Protein AF-A0A9N9I1J3-F1 (afdb_monomer_lite)

Sequence (208 aa):
MPFTCNHGAELCSADWVAFNINDDIEPKGDEKAYLIKSIFKNDFYLVLVTDLRRIWFEELRGMEIIARAKEIETGLDITDELQLPNLLTLLSELLKVQREDSTYDVELVNNKATMPFFSHASFNYQHANNICHKTENMEINALDEQSVLYQHFILPMMHITLEYREQVNLLKTMIKDKENDVTEMLELLNKAKLSDCDRSKRFQLHIN

Secondary structure (DSSP, 8-state):
----HHHHHHHTTSPPEEEEE--TTSTT---EEEEEEEEE-SSEEEEEEE-SS-EEEEEEEHHHHHHHHHHTT-SS-TT-GGGHHHHHHHHHHHHHS--TT-EEEEEEE--TTS-TT--EEEEEEE-TT--EEE-TTEE-----HHHHHIIIIIHHHHHHHHHHHHHHHHHHHHHHHHHHHHHHHHHHHHHHHHHHHHHHHHHHTT--

Radius of gyration: 30.38 Å; chains: 1; bounding box: 96×40×83 Å

pLDDT: mean 71.8, std 17.88, range [24.7, 97.12]

Foldseek 3Di:
DDDDVVLLVVQLPWDWDKDFADAPVDVDDDTQIKIKTKDFDQFKIKIWIDSPPDIFIDIDGRVRLLVLCVVQPQVDPSPDSVCSNVVSVVVCVCRNDPDPQKHKHKDFAQDPVPPNQWIWIWIWIQHPVGRTHIPTDSTPPPDPPVVSCCSRPVVVVVVVVVVVVVVVVVVVVVVVVVVVVVVVVVVVVVVVVVVVVVVVVVVVVVVD

InterPro domains:
  IPR015381 XLF-like, N-terminal [PF09302] (16-112)
  IPR038051 XRCC4-like, N-terminal domain superfamily [G3DSA:2.170.210.10] (5-157)
  IPR052287 Non-homologous end-joining factor [PTHR32235] (9-184)

Structure (mmCIF, N/CA/C/O backbone):
data_AF-A0A9N9I1J3-F1
#
_entry.id   AF-A0A9N9I1J3-F1
#
loop_
_atom_site.group_PDB
_atom_site.id
_atom_site.type_symbol
_atom_site.label_atom_id
_atom_site.label_alt_id
_atom_site.label_comp_id
_atom_site.label_asym_id
_atom_site.label_entity_id
_atom_site.label_seq_id
_atom_site.pdbx_PDB_ins_code
_atom_site.Cartn_x
_atom_site.Cartn_y
_atom_site.Cartn_z
_atom_site.occupancy
_atom_site.B_iso_or_equiv
_atom_site.auth_seq_id
_atom_site.auth_comp_id
_atom_site.auth_asym_id
_atom_site.auth_atom_id
_atom_site.pdbx_PDB_model_num
ATOM 1 N N . MET A 1 1 ? 17.626 7.573 -10.363 1.00 58.81 1 MET A N 1
ATOM 2 C CA . MET A 1 1 ? 17.263 8.945 -9.881 1.00 58.81 1 MET A CA 1
ATOM 3 C C . MET A 1 1 ? 17.116 8.938 -8.361 1.00 58.81 1 MET A C 1
ATOM 5 O O . MET A 1 1 ? 16.555 7.970 -7.877 1.00 58.81 1 MET A O 1
ATOM 9 N N . PRO A 1 2 ? 17.542 9.969 -7.598 1.00 65.69 2 PRO A N 1
ATOM 10 C CA . PRO A 1 2 ? 17.400 9.985 -6.136 1.00 65.69 2 PRO A CA 1
ATOM 11 C C . PRO A 1 2 ? 15.941 10.158 -5.681 1.00 65.69 2 PRO A C 1
ATOM 13 O O . PRO A 1 2 ? 15.150 10.833 -6.338 1.00 65.69 2 PRO A O 1
ATOM 16 N N . PHE A 1 3 ? 15.592 9.591 -4.522 1.00 71.38 3 PHE A N 1
ATOM 17 C CA . PHE A 1 3 ? 14.268 9.762 -3.923 1.00 71.38 3 PHE A CA 1
ATOM 18 C C . PHE A 1 3 ? 14.073 11.202 -3.434 1.00 71.38 3 PHE A C 1
ATOM 20 O O . PHE A 1 3 ? 14.956 11.769 -2.789 1.00 71.38 3 PHE A O 1
ATOM 27 N N . THR A 1 4 ? 12.915 11.799 -3.723 1.00 78.06 4 THR A N 1
ATOM 28 C CA . THR A 1 4 ? 12.614 13.196 -3.383 1.00 78.06 4 THR A CA 1
ATOM 29 C C . THR A 1 4 ? 11.372 13.310 -2.502 1.00 78.06 4 THR A C 1
ATOM 31 O O . THR A 1 4 ? 10.547 12.399 -2.434 1.00 78.06 4 THR A O 1
ATOM 34 N N . CYS A 1 5 ? 11.191 14.465 -1.857 1.00 75.94 5 CYS A N 1
ATOM 35 C CA . CYS A 1 5 ? 9.980 14.764 -1.088 1.00 75.94 5 CYS A CA 1
ATOM 36 C C . CYS A 1 5 ? 8.698 14.688 -1.935 1.00 75.94 5 CYS A C 1
ATOM 38 O O . CYS A 1 5 ? 7.650 14.310 -1.413 1.00 75.94 5 CYS A O 1
ATOM 40 N N . ASN A 1 6 ? 8.783 14.981 -3.237 1.00 83.50 6 ASN A N 1
ATOM 41 C CA . ASN A 1 6 ? 7.661 14.840 -4.162 1.00 83.50 6 ASN A CA 1
ATOM 42 C C . ASN A 1 6 ? 7.273 13.368 -4.335 1.00 83.50 6 ASN A C 1
ATOM 44 O O . ASN A 1 6 ? 6.089 13.053 -4.282 1.00 83.50 6 ASN A O 1
ATOM 48 N N . HIS A 1 7 ? 8.251 12.462 -4.453 1.00 84.88 7 HIS A N 1
ATOM 49 C CA . HIS A 1 7 ? 7.982 11.019 -4.527 1.00 84.88 7 HIS A CA 1
ATOM 50 C C . HIS A 1 7 ? 7.276 10.538 -3.259 1.00 84.88 7 HIS A C 1
ATOM 52 O O . HIS A 1 7 ? 6.272 9.833 -3.341 1.00 84.88 7 HIS A O 1
ATOM 58 N N . GLY A 1 8 ? 7.750 10.987 -2.092 1.00 83.44 8 GLY A N 1
ATOM 59 C CA . GLY A 1 8 ? 7.107 10.698 -0.812 1.00 83.44 8 GLY A CA 1
ATOM 60 C C . GLY A 1 8 ? 5.666 11.210 -0.749 1.00 83.44 8 GLY A C 1
ATOM 61 O O . GLY A 1 8 ? 4.761 10.462 -0.391 1.00 83.44 8 GLY A O 1
ATOM 62 N N . ALA A 1 9 ? 5.421 12.458 -1.152 1.00 84.81 9 ALA A N 1
ATOM 63 C CA . ALA A 1 9 ? 4.078 13.037 -1.159 1.00 84.81 9 ALA A CA 1
ATOM 64 C C . ALA A 1 9 ? 3.116 12.293 -2.098 1.00 84.81 9 ALA A C 1
ATOM 66 O O . ALA A 1 9 ? 1.973 12.040 -1.719 1.00 84.81 9 ALA A O 1
ATOM 67 N N . GLU A 1 10 ? 3.574 11.905 -3.291 1.00 87.31 10 GLU A N 1
ATOM 68 C CA . GLU A 1 10 ? 2.764 11.107 -4.211 1.00 87.31 10 GLU A CA 1
ATOM 69 C C . GLU A 1 10 ? 2.424 9.752 -3.589 1.00 87.31 10 GLU A C 1
ATOM 71 O O . GLU A 1 10 ? 1.245 9.413 -3.441 1.00 87.31 10 GLU A O 1
ATOM 76 N N . LEU A 1 11 ? 3.447 9.022 -3.134 1.00 88.19 11 LEU A N 1
ATOM 77 C CA . LEU A 1 11 ? 3.300 7.702 -2.530 1.00 88.19 11 LEU A CA 1
ATOM 78 C C . LEU A 1 11 ? 2.459 7.720 -1.258 1.00 88.19 11 LEU A C 1
ATOM 80 O O . LEU A 1 11 ? 1.870 6.695 -0.949 1.00 88.19 11 LEU A O 1
ATOM 84 N N . CYS A 1 12 ? 2.340 8.825 -0.514 1.00 85.25 12 CYS A N 1
ATOM 85 C CA . CYS A 1 12 ? 1.470 8.894 0.668 1.00 85.25 12 CYS A CA 1
ATOM 86 C C . CYS A 1 12 ? 0.024 8.458 0.378 1.00 85.25 12 CYS A C 1
ATOM 88 O O . CYS A 1 12 ? -0.584 7.848 1.250 1.00 85.25 12 CYS A O 1
ATOM 90 N N . SER A 1 13 ? -0.479 8.705 -0.836 1.00 84.19 13 SER A N 1
ATOM 91 C CA . SER A 1 13 ? -1.852 8.373 -1.246 1.00 84.19 13 SER A CA 1
ATOM 92 C C . SER A 1 13 ? -2.087 6.910 -1.632 1.00 84.19 13 SER A C 1
ATOM 94 O O . SER A 1 13 ? -3.236 6.485 -1.697 1.00 84.19 13 SER A O 1
ATOM 96 N N . ALA A 1 14 ? -1.028 6.149 -1.912 1.00 88.56 14 ALA A N 1
ATOM 97 C CA . ALA A 1 14 ? -1.156 4.739 -2.263 1.00 88.56 14 ALA A CA 1
ATOM 98 C C . ALA A 1 14 ? -1.375 3.868 -1.014 1.00 88.56 14 ALA A C 1
ATOM 100 O O . ALA A 1 14 ? -1.046 4.271 0.106 1.00 88.56 14 ALA A O 1
ATOM 101 N N . ASP A 1 15 ? -1.870 2.653 -1.217 1.00 89.19 15 ASP A N 1
ATOM 102 C CA . ASP A 1 15 ? -2.004 1.653 -0.160 1.00 89.19 15 ASP A CA 1
ATOM 103 C C . ASP A 1 15 ? -0.769 0.750 -0.094 1.00 89.19 15 ASP A C 1
ATOM 105 O O . ASP A 1 15 ? -0.025 0.601 -1.067 1.00 89.19 15 ASP A O 1
ATOM 109 N N . TRP A 1 16 ? -0.544 0.162 1.081 1.00 90.31 16 TRP A N 1
ATOM 110 C CA . TRP A 1 16 ? 0.455 -0.886 1.266 1.00 90.31 16 TRP A CA 1
ATOM 111 C C . TRP A 1 16 ? -0.141 -2.245 0.904 1.00 90.31 16 TRP A C 1
ATOM 113 O O . TRP A 1 16 ? -1.192 -2.621 1.422 1.00 90.31 16 TRP A O 1
ATOM 123 N N . VAL A 1 17 ? 0.565 -2.998 0.065 1.00 87.56 17 VAL A N 1
ATOM 124 C CA . VAL A 1 17 ? 0.206 -4.360 -0.341 1.00 87.56 17 VAL A CA 1
ATOM 125 C C . VAL A 1 17 ? 1.285 -5.314 0.151 1.00 87.56 17 VAL A C 1
ATOM 127 O O . VAL A 1 17 ? 2.472 -5.076 -0.072 1.00 87.56 17 VAL A O 1
ATOM 130 N N . ALA A 1 18 ? 0.883 -6.380 0.838 1.00 86.44 18 ALA A N 1
ATOM 131 C CA . ALA A 1 18 ? 1.801 -7.419 1.284 1.00 86.44 18 ALA A CA 1
ATOM 132 C C . ALA A 1 18 ? 2.012 -8.456 0.176 1.00 86.44 18 ALA A C 1
ATOM 134 O O . ALA A 1 18 ? 1.049 -8.908 -0.439 1.00 86.44 18 ALA A O 1
ATOM 135 N N . PHE A 1 19 ? 3.268 -8.827 -0.049 1.00 79.19 19 PHE A N 1
ATOM 136 C CA . PHE A 1 19 ? 3.682 -9.884 -0.960 1.00 79.19 19 PHE A CA 1
ATOM 137 C C . PHE A 1 19 ? 4.477 -10.920 -0.180 1.00 79.19 19 PHE A C 1
ATOM 139 O O . PHE A 1 19 ? 5.544 -10.611 0.352 1.00 79.19 19 PHE A O 1
ATOM 146 N N . ASN A 1 20 ? 3.959 -12.144 -0.128 1.00 78.88 20 ASN A N 1
ATOM 147 C CA . ASN A 1 20 ? 4.685 -13.279 0.432 1.00 78.88 20 ASN A CA 1
ATOM 148 C C . ASN A 1 20 ? 5.498 -13.942 -0.673 1.00 78.88 20 ASN A C 1
ATOM 150 O O . ASN A 1 20 ? 4.950 -14.268 -1.729 1.00 78.88 20 ASN A O 1
ATOM 154 N N . ILE A 1 21 ? 6.794 -14.098 -0.431 1.00 71.12 21 ILE A N 1
ATOM 155 C CA . ILE A 1 21 ? 7.763 -14.576 -1.412 1.00 71.12 21 ILE A CA 1
ATOM 156 C C . ILE A 1 21 ? 8.448 -15.804 -0.836 1.00 71.12 21 ILE A C 1
ATOM 158 O O . ILE A 1 21 ? 8.947 -15.779 0.296 1.00 71.12 21 ILE A O 1
ATOM 162 N N . ASN A 1 22 ? 8.465 -16.872 -1.629 1.00 61.88 22 ASN A N 1
ATOM 163 C CA . ASN A 1 22 ? 9.191 -18.088 -1.301 1.00 61.88 22 ASN A CA 1
ATOM 164 C C . ASN A 1 22 ? 10.665 -17.852 -1.619 1.00 61.88 22 ASN A C 1
ATOM 166 O O . ASN A 1 22 ? 11.056 -17.743 -2.776 1.00 61.88 22 ASN A O 1
ATOM 170 N N . ASP A 1 23 ? 11.482 -17.704 -0.583 1.00 53.28 23 ASP A N 1
ATOM 171 C CA . ASP A 1 23 ? 12.915 -17.517 -0.757 1.00 53.28 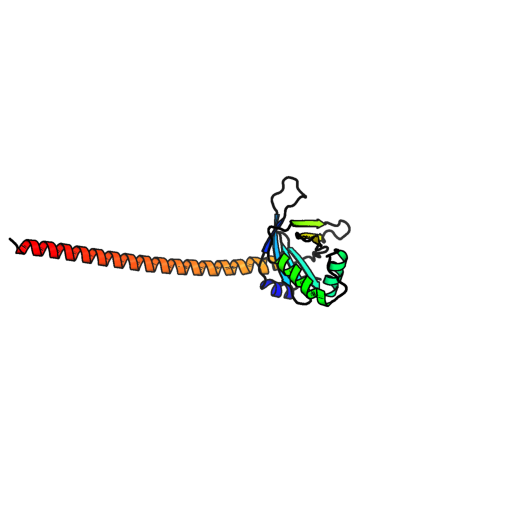23 ASP A CA 1
ATOM 172 C C . ASP A 1 23 ? 13.584 -18.892 -0.912 1.00 53.28 23 ASP A C 1
ATOM 174 O O . ASP A 1 23 ? 13.963 -19.529 0.070 1.00 53.28 23 ASP A O 1
ATOM 178 N N . ASP A 1 24 ? 13.730 -19.365 -2.153 1.00 51.94 24 ASP A N 1
ATOM 179 C CA . ASP A 1 24 ? 14.412 -20.633 -2.475 1.00 51.94 24 ASP A CA 1
ATOM 180 C C . ASP A 1 24 ? 15.917 -20.623 -2.111 1.00 51.94 24 ASP A C 1
ATOM 182 O O . ASP A 1 24 ? 16.613 -21.637 -2.235 1.00 51.94 24 ASP A O 1
ATOM 186 N N . ILE A 1 25 ? 16.452 -19.487 -1.645 1.00 53.34 25 ILE A N 1
ATOM 187 C CA . ILE A 1 25 ? 17.879 -19.292 -1.366 1.00 53.34 25 ILE A CA 1
ATOM 188 C C . ILE A 1 25 ? 18.298 -19.918 -0.022 1.00 53.34 25 ILE A C 1
ATOM 190 O O . ILE A 1 25 ? 19.473 -20.258 0.148 1.00 53.34 25 ILE A O 1
ATOM 194 N N . GLU A 1 26 ? 17.375 -20.164 0.917 1.00 45.44 26 GLU A N 1
ATOM 195 C CA . GLU A 1 26 ? 17.686 -20.886 2.159 1.00 45.44 26 GLU A CA 1
ATOM 196 C C . GLU A 1 26 ? 16.826 -22.152 2.317 1.00 45.44 26 GLU A C 1
ATOM 198 O O . GLU A 1 26 ? 15.614 -22.057 2.494 1.00 45.44 26 GLU A O 1
ATOM 203 N N . PRO A 1 27 ? 17.425 -23.364 2.363 1.00 43.34 27 PRO A N 1
ATOM 204 C CA . PRO A 1 27 ? 16.700 -24.638 2.268 1.00 43.34 27 PRO A CA 1
ATOM 205 C C . PRO A 1 27 ? 15.830 -24.984 3.496 1.00 43.34 27 PRO A C 1
ATOM 207 O O . PRO A 1 27 ? 15.391 -26.128 3.628 1.00 43.34 27 PRO A O 1
ATOM 210 N N . LYS A 1 28 ? 15.608 -24.027 4.411 1.00 48.69 28 LYS A N 1
ATOM 211 C CA . LYS A 1 28 ? 14.734 -24.100 5.598 1.00 48.69 28 LYS A CA 1
ATOM 212 C C . LYS A 1 28 ? 14.215 -22.719 6.068 1.00 48.69 28 LYS A C 1
ATOM 214 O O . LYS A 1 28 ? 13.915 -22.582 7.252 1.00 48.69 28 LYS A O 1
ATOM 219 N N . GLY A 1 29 ? 14.185 -21.695 5.214 1.00 46.19 29 GLY A N 1
ATOM 220 C CA . GLY A 1 29 ? 13.877 -20.318 5.625 1.00 46.19 29 GLY A CA 1
ATOM 221 C C . GLY A 1 29 ? 12.394 -19.972 5.509 1.00 46.19 29 GLY A C 1
ATOM 222 O O . GLY A 1 29 ? 11.778 -20.262 4.493 1.00 46.19 29 GLY A O 1
ATOM 223 N N . ASP A 1 30 ? 11.832 -19.367 6.553 1.00 55.72 30 ASP A N 1
ATOM 224 C CA . ASP A 1 30 ? 10.447 -18.891 6.625 1.00 55.72 30 ASP A CA 1
ATOM 225 C C . ASP A 1 30 ? 10.054 -17.999 5.425 1.00 55.72 30 ASP A C 1
ATOM 227 O O . ASP A 1 30 ? 10.881 -17.229 4.928 1.00 55.72 30 ASP A O 1
ATOM 231 N N . GLU A 1 31 ? 8.785 -18.068 4.995 1.00 63.16 31 GLU A N 1
ATOM 232 C CA . GLU A 1 31 ? 8.196 -17.155 4.002 1.00 63.16 31 GLU A CA 1
ATOM 233 C C . GLU A 1 31 ? 8.566 -15.697 4.330 1.00 63.16 31 GLU A C 1
ATOM 235 O O . GLU A 1 31 ? 8.318 -15.211 5.441 1.00 63.16 31 GLU A O 1
ATOM 240 N N . LYS A 1 32 ? 9.167 -14.977 3.373 1.00 72.94 32 LYS A N 1
ATOM 241 C CA . LYS A 1 32 ? 9.512 -13.562 3.561 1.00 72.94 32 LYS A CA 1
ATOM 242 C C . LYS A 1 32 ? 8.395 -12.687 3.018 1.00 72.94 32 LYS A C 1
ATOM 244 O O . LYS A 1 32 ? 8.054 -12.747 1.839 1.00 72.94 32 LYS A O 1
ATOM 249 N N . ALA A 1 33 ? 7.854 -11.845 3.892 1.00 81.12 33 ALA A N 1
ATOM 250 C CA . ALA A 1 33 ? 6.854 -10.854 3.533 1.00 81.12 33 ALA A CA 1
ATOM 251 C C . ALA A 1 33 ? 7.520 -9.518 3.182 1.00 81.12 33 ALA A C 1
ATOM 253 O O . ALA A 1 33 ? 8.305 -8.972 3.962 1.00 81.12 33 ALA A O 1
ATOM 254 N N . TYR A 1 34 ? 7.151 -8.972 2.030 1.00 82.56 34 TYR A N 1
ATOM 255 C CA . TYR A 1 34 ? 7.517 -7.635 1.581 1.00 82.56 34 TYR A CA 1
ATOM 256 C C . TYR A 1 34 ? 6.276 -6.754 1.525 1.00 82.56 34 TYR A C 1
ATOM 258 O O . TYR A 1 34 ? 5.182 -7.215 1.211 1.00 82.56 34 TYR A O 1
ATOM 266 N N . LEU A 1 35 ? 6.444 -5.469 1.812 1.00 86.38 35 LEU A N 1
ATOM 267 C CA . LEU A 1 35 ? 5.407 -4.463 1.643 1.00 86.38 35 LEU A CA 1
ATOM 268 C C . LEU A 1 35 ? 5.735 -3.611 0.430 1.00 86.38 35 LEU A C 1
ATOM 270 O O . LEU A 1 35 ? 6.831 -3.057 0.330 1.00 86.38 35 LEU A O 1
ATOM 274 N N . ILE A 1 36 ? 4.770 -3.498 -0.474 1.00 86.12 36 ILE A N 1
ATOM 275 C CA . ILE A 1 36 ? 4.888 -2.756 -1.720 1.00 86.12 36 ILE A CA 1
ATOM 276 C C . ILE A 1 36 ? 3.876 -1.621 -1.714 1.00 86.12 36 ILE A C 1
ATOM 278 O O . ILE A 1 36 ? 2.708 -1.799 -1.372 1.00 86.12 36 ILE A O 1
ATOM 282 N N . LYS A 1 37 ? 4.334 -0.442 -2.115 1.00 89.12 37 LYS A N 1
ATOM 283 C CA . LYS A 1 37 ? 3.517 0.737 -2.357 1.00 89.12 37 LYS A CA 1
ATOM 284 C C . LYS A 1 37 ? 3.809 1.229 -3.762 1.00 89.12 37 LYS A C 1
ATOM 286 O O . LYS A 1 37 ? 4.968 1.452 -4.098 1.00 89.12 37 LYS A O 1
ATOM 291 N N . SER A 1 38 ? 2.786 1.368 -4.597 1.00 88.31 38 SER A N 1
ATOM 292 C CA . SER A 1 38 ? 2.984 1.668 -6.016 1.00 88.31 38 SER A CA 1
ATOM 293 C C . SER A 1 38 ? 1.987 2.689 -6.556 1.00 88.31 38 SER A C 1
ATOM 295 O O . SER A 1 38 ? 0.827 2.743 -6.145 1.00 88.31 38 SER A O 1
ATOM 297 N N . ILE A 1 39 ? 2.455 3.515 -7.490 1.00 90.81 39 ILE A N 1
ATOM 298 C CA . ILE A 1 39 ? 1.664 4.486 -8.245 1.00 90.81 39 ILE A CA 1
ATOM 299 C C . ILE A 1 39 ? 1.994 4.324 -9.718 1.00 90.81 39 ILE A C 1
ATOM 301 O O . ILE A 1 39 ? 3.156 4.274 -10.108 1.00 90.81 39 ILE A O 1
ATOM 305 N N . PHE A 1 40 ? 0.947 4.294 -10.532 1.00 88.56 40 PHE A N 1
ATOM 306 C CA . PHE A 1 40 ? 1.034 4.223 -11.980 1.00 88.56 40 PHE A CA 1
ATOM 307 C C . PHE A 1 40 ? 0.288 5.421 -12.553 1.00 88.56 40 PHE A C 1
ATOM 309 O O . PHE A 1 40 ? -0.876 5.649 -12.211 1.00 88.56 40 PHE A O 1
ATOM 316 N N . LYS A 1 41 ? 0.965 6.199 -13.395 1.00 88.19 41 LYS A N 1
ATOM 317 C CA . LYS A 1 41 ? 0.366 7.273 -14.194 1.00 88.19 41 LYS A CA 1
ATOM 318 C C . LYS A 1 41 ? 0.560 6.951 -15.676 1.00 88.19 41 LYS A C 1
ATOM 320 O O . LYS A 1 41 ? 1.029 5.874 -16.011 1.00 88.19 41 LYS A O 1
ATOM 325 N N . ASN A 1 42 ? 0.165 7.855 -16.567 1.00 83.44 42 ASN A N 1
ATOM 326 C CA . ASN A 1 42 ? 0.117 7.574 -18.008 1.00 83.44 42 ASN A CA 1
ATOM 327 C C . ASN A 1 42 ? 1.493 7.305 -18.640 1.00 83.44 42 ASN A C 1
ATOM 329 O O . ASN A 1 42 ? 1.575 6.598 -19.638 1.00 83.44 42 ASN A O 1
ATOM 333 N N . ASP A 1 43 ? 2.551 7.89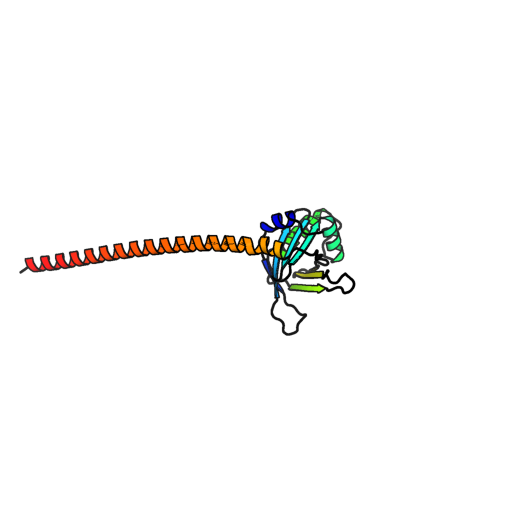4 -18.089 1.00 85.44 43 ASP A N 1
ATOM 334 C CA . ASP A 1 43 ? 3.897 7.904 -18.664 1.00 85.44 43 ASP A CA 1
ATOM 335 C C . ASP A 1 43 ? 4.983 7.474 -17.674 1.00 85.44 43 ASP A C 1
ATOM 337 O O . ASP A 1 43 ? 6.160 7.487 -18.024 1.00 85.44 43 ASP A O 1
ATOM 341 N N . PHE A 1 44 ? 4.623 7.110 -16.444 1.00 87.88 44 PHE A N 1
ATOM 342 C CA . PHE A 1 44 ? 5.587 6.650 -15.453 1.00 87.88 44 PHE A CA 1
ATOM 343 C C . PHE A 1 44 ? 4.949 5.752 -14.400 1.00 87.88 44 PHE A C 1
ATOM 345 O O . PHE A 1 44 ? 3.733 5.780 -14.173 1.00 87.88 44 PHE A O 1
ATOM 352 N N . TYR A 1 45 ? 5.800 5.005 -13.708 1.00 85.81 45 TYR A N 1
ATOM 353 C CA . TYR A 1 45 ? 5.442 4.353 -12.460 1.00 85.81 45 TYR A CA 1
ATOM 354 C C . TYR A 1 45 ? 6.453 4.685 -11.366 1.00 85.81 45 TYR A C 1
ATOM 356 O O . TYR A 1 45 ? 7.613 4.998 -11.635 1.00 85.81 45 TYR A O 1
ATOM 364 N N . LEU A 1 46 ? 5.989 4.604 -10.124 1.00 86.50 46 LEU A N 1
ATOM 365 C CA . LEU A 1 46 ? 6.777 4.790 -8.916 1.00 86.50 46 LEU A CA 1
ATOM 366 C C . LEU A 1 46 ? 6.439 3.659 -7.946 1.00 86.50 46 LEU A C 1
ATOM 368 O O . LEU A 1 46 ? 5.275 3.476 -7.592 1.00 86.50 46 LEU A O 1
ATOM 372 N N . VAL A 1 47 ? 7.447 2.903 -7.522 1.00 84.69 47 VAL A N 1
ATOM 373 C CA . VAL A 1 47 ? 7.305 1.749 -6.630 1.00 84.69 47 VAL A CA 1
ATOM 374 C C . VAL A 1 47 ? 8.248 1.910 -5.444 1.00 84.69 47 VAL A C 1
ATOM 376 O O . VAL A 1 47 ? 9.408 2.277 -5.604 1.00 84.69 47 VAL A O 1
ATOM 379 N N . LEU A 1 48 ? 7.747 1.622 -4.248 1.00 84.69 48 LEU A N 1
ATOM 380 C CA . LEU A 1 48 ? 8.481 1.566 -2.992 1.00 84.69 48 LEU A CA 1
ATOM 381 C C . LEU A 1 48 ? 8.273 0.175 -2.390 1.00 84.69 48 LEU A C 1
ATOM 383 O O . LEU A 1 48 ? 7.135 -0.265 -2.239 1.00 84.69 48 LEU A O 1
ATOM 387 N N . VAL A 1 49 ? 9.356 -0.508 -2.044 1.00 82.38 49 VAL A N 1
ATOM 388 C CA . VAL A 1 49 ? 9.344 -1.853 -1.459 1.00 82.38 49 VAL A CA 1
ATOM 389 C C . VAL A 1 49 ? 10.088 -1.821 -0.132 1.00 82.38 49 VAL A C 1
ATOM 391 O O . VAL A 1 49 ? 11.093 -1.126 0.004 1.00 82.38 49 VAL A O 1
ATOM 394 N N . THR A 1 50 ? 9.625 -2.573 0.860 1.00 81.56 50 THR A N 1
ATOM 395 C CA . THR A 1 50 ? 10.332 -2.720 2.135 1.00 81.56 50 THR A CA 1
ATOM 396 C C . THR A 1 50 ? 10.076 -4.075 2.781 1.00 81.56 50 THR A C 1
ATOM 398 O O . THR A 1 50 ? 8.988 -4.631 2.673 1.00 81.56 50 THR A O 1
ATOM 401 N N . ASP A 1 51 ? 11.077 -4.589 3.489 1.00 79.75 51 ASP A N 1
ATOM 402 C CA . ASP A 1 51 ? 10.980 -5.734 4.405 1.00 79.75 51 ASP A CA 1
ATOM 403 C C . ASP A 1 51 ? 10.883 -5.267 5.877 1.00 79.75 51 ASP A C 1
ATOM 405 O O . ASP A 1 51 ? 11.195 -6.014 6.804 1.00 79.75 51 ASP A O 1
ATOM 409 N N . LEU A 1 52 ? 10.514 -3.993 6.090 1.00 81.38 52 LEU A N 1
ATOM 410 C CA . LEU A 1 52 ? 10.533 -3.250 7.360 1.00 81.38 52 LEU A CA 1
ATOM 411 C C . LEU A 1 52 ? 11.925 -2.990 7.955 1.00 81.38 52 LEU A C 1
ATOM 413 O O . LEU A 1 52 ? 12.032 -2.320 8.983 1.00 81.38 52 LEU A O 1
ATOM 417 N N . ARG A 1 53 ? 12.993 -3.495 7.335 1.00 76.75 53 ARG A N 1
ATOM 418 C CA . ARG A 1 53 ? 14.383 -3.249 7.750 1.00 76.75 53 ARG A CA 1
ATOM 419 C C . ARG A 1 53 ? 15.124 -2.372 6.758 1.00 76.75 53 ARG A C 1
ATOM 421 O O . ARG A 1 53 ? 15.979 -1.599 7.164 1.00 76.75 53 ARG A O 1
ATOM 428 N N . ARG A 1 54 ? 14.814 -2.534 5.480 1.00 75.25 54 ARG A N 1
ATOM 429 C CA . ARG A 1 54 ? 15.419 -1.867 4.334 1.00 75.25 54 ARG A CA 1
ATOM 430 C C . ARG A 1 54 ? 14.318 -1.332 3.446 1.00 75.25 54 ARG A C 1
ATOM 432 O O . ARG A 1 54 ? 13.199 -1.853 3.438 1.00 75.25 54 ARG A O 1
ATOM 439 N N . ILE A 1 55 ? 14.640 -0.292 2.694 1.00 76.25 55 ILE A N 1
ATOM 440 C CA . ILE A 1 55 ? 13.717 0.307 1.739 1.00 76.25 55 ILE A CA 1
ATOM 441 C C . ILE A 1 55 ? 14.381 0.360 0.370 1.00 76.25 55 ILE A C 1
ATOM 443 O O . ILE A 1 55 ? 15.520 0.800 0.230 1.00 76.25 55 ILE A O 1
ATOM 447 N N . TRP A 1 56 ? 13.624 -0.046 -0.639 1.00 77.94 56 TRP A N 1
ATOM 448 C CA . TRP A 1 56 ? 13.973 0.045 -2.048 1.00 77.94 56 TRP A CA 1
ATOM 449 C C . TRP A 1 56 ? 12.946 0.918 -2.750 1.00 77.94 56 TRP A C 1
ATOM 451 O O . TRP A 1 56 ? 11.765 0.883 -2.409 1.00 77.94 56 TRP A O 1
ATOM 461 N N . PHE A 1 57 ? 13.370 1.687 -3.744 1.00 78.94 57 PHE A N 1
ATOM 462 C CA . PHE A 1 57 ? 12.440 2.417 -4.594 1.00 78.94 57 PHE A CA 1
ATOM 463 C C . PHE A 1 57 ? 12.887 2.372 -6.043 1.00 78.94 57 PHE A C 1
ATOM 465 O O . PHE A 1 57 ? 14.063 2.188 -6.348 1.00 78.94 57 PHE A O 1
ATOM 472 N N . GLU A 1 58 ? 11.923 2.563 -6.926 1.00 80.00 58 GLU A N 1
ATOM 473 C CA . GLU A 1 58 ? 12.144 2.659 -8.352 1.00 80.00 58 GLU A CA 1
ATOM 474 C C . GLU A 1 58 ? 11.148 3.633 -8.955 1.00 80.00 58 GLU A C 1
ATOM 476 O O . GLU A 1 58 ? 9.957 3.606 -8.647 1.00 80.00 58 GLU A O 1
ATOM 481 N N . GLU A 1 59 ? 11.653 4.475 -9.841 1.00 83.19 59 GLU A N 1
ATOM 482 C CA . GLU A 1 59 ? 10.856 5.319 -10.711 1.00 83.19 59 GLU A CA 1
ATOM 483 C C . GLU A 1 59 ? 11.364 5.108 -12.131 1.00 83.19 59 GLU A C 1
ATOM 485 O O . GLU A 1 59 ? 12.554 5.304 -12.377 1.00 83.19 59 GLU A O 1
ATOM 490 N N . LEU A 1 60 ? 10.470 4.736 -13.045 1.00 82.19 60 LEU A N 1
ATOM 491 C CA . LEU A 1 60 ? 10.765 4.717 -14.474 1.00 82.19 60 LEU A CA 1
ATOM 492 C C . LEU A 1 60 ? 9.740 5.533 -15.243 1.00 82.19 60 LEU A C 1
ATOM 494 O O . LEU A 1 60 ? 8.546 5.505 -14.933 1.00 82.19 60 LEU A O 1
ATOM 498 N N . ARG A 1 61 ? 10.206 6.192 -16.303 1.00 84.94 61 ARG A N 1
ATOM 499 C CA . ARG A 1 61 ? 9.391 7.009 -17.210 1.00 84.94 61 ARG A CA 1
ATOM 500 C C . ARG A 1 61 ? 9.369 6.427 -18.622 1.00 84.94 61 ARG A C 1
ATOM 502 O O . ARG A 1 61 ? 10.217 5.621 -18.980 1.00 84.94 61 ARG A O 1
ATOM 509 N N . GLY A 1 62 ? 8.399 6.837 -19.438 1.00 82.69 62 GLY A N 1
ATOM 510 C CA . GLY A 1 62 ? 7.942 6.167 -20.665 1.00 82.69 62 GLY A CA 1
ATOM 511 C C . GLY A 1 62 ? 9.001 5.437 -21.499 1.00 82.69 62 GLY A C 1
ATOM 512 O O . GLY A 1 62 ? 8.877 4.234 -21.713 1.00 82.69 62 GLY A O 1
ATOM 513 N N . MET A 1 63 ? 10.065 6.122 -21.930 1.00 78.81 63 MET A N 1
ATOM 514 C CA . MET A 1 63 ? 11.120 5.497 -22.745 1.00 78.81 63 MET A CA 1
ATOM 515 C C . MET A 1 63 ? 11.947 4.454 -21.985 1.00 78.81 63 MET A C 1
ATOM 517 O O . MET A 1 63 ? 12.367 3.465 -22.580 1.00 78.81 63 MET A O 1
ATOM 521 N N . GLU A 1 64 ? 12.164 4.646 -20.686 1.00 78.12 64 GLU A N 1
ATOM 522 C CA . GLU A 1 64 ? 12.869 3.701 -19.813 1.00 78.12 64 GLU A CA 1
ATOM 523 C C . GLU A 1 64 ? 12.012 2.456 -19.566 1.00 78.12 64 GLU A C 1
ATOM 525 O O . GLU A 1 64 ? 12.521 1.338 -19.596 1.00 78.12 64 GLU A O 1
ATOM 530 N N . ILE A 1 65 ? 10.695 2.638 -19.414 1.00 77.50 65 ILE A N 1
ATOM 531 C CA . ILE A 1 65 ? 9.730 1.538 -19.292 1.00 77.50 65 ILE A CA 1
ATOM 532 C C . ILE A 1 65 ? 9.733 0.693 -20.571 1.00 77.50 65 ILE A C 1
ATOM 534 O O . ILE A 1 65 ? 9.815 -0.532 -20.509 1.00 77.50 65 ILE A O 1
ATOM 538 N N . ILE A 1 66 ? 9.687 1.346 -21.737 1.00 75.56 66 ILE A N 1
ATOM 539 C CA . ILE A 1 66 ? 9.728 0.683 -23.047 1.00 75.56 66 ILE A CA 1
ATOM 540 C C . ILE A 1 66 ? 11.059 -0.046 -23.251 1.00 75.56 66 ILE A C 1
ATOM 542 O O . ILE A 1 66 ? 11.068 -1.184 -23.717 1.00 75.56 66 ILE A O 1
ATOM 546 N N . ALA A 1 67 ? 12.183 0.595 -22.918 1.00 74.69 67 ALA A N 1
ATOM 547 C CA . ALA A 1 67 ? 13.504 -0.018 -23.024 1.00 74.69 67 ALA A CA 1
ATOM 548 C C . ALA A 1 67 ? 13.599 -1.276 -22.150 1.00 74.69 67 ALA A C 1
ATOM 550 O O . ALA A 1 67 ? 13.992 -2.331 -22.639 1.00 74.69 67 ALA A O 1
ATOM 551 N N . ARG A 1 68 ? 13.125 -1.200 -20.904 1.00 71.75 68 ARG A N 1
ATOM 552 C CA . ARG A 1 68 ? 13.120 -2.338 -19.983 1.00 71.75 68 ARG A CA 1
ATOM 553 C C . ARG A 1 68 ? 12.189 -3.460 -20.440 1.00 71.75 68 ARG A C 1
ATOM 555 O O . ARG A 1 68 ? 12.563 -4.626 -20.403 1.00 71.75 68 ARG A O 1
ATOM 562 N N . ALA A 1 69 ? 11.001 -3.132 -20.942 1.00 69.38 69 ALA A N 1
ATOM 563 C CA . ALA A 1 69 ? 10.086 -4.132 -21.491 1.00 69.38 69 ALA A CA 1
ATOM 564 C C . ALA A 1 69 ? 10.693 -4.898 -22.682 1.00 69.38 69 ALA A C 1
ATOM 566 O O . ALA A 1 69 ? 10.377 -6.078 -22.861 1.00 69.38 69 ALA A O 1
ATOM 567 N N . LYS A 1 70 ? 11.565 -4.243 -23.473 1.00 67.44 70 LYS A N 1
ATOM 568 C CA . LYS A 1 70 ? 12.313 -4.854 -24.589 1.00 67.44 70 LYS A CA 1
ATOM 569 C C . LYS A 1 70 ? 13.394 -5.811 -24.123 1.00 67.44 70 LYS A C 1
ATOM 571 O O . LYS A 1 70 ? 13.597 -6.832 -24.767 1.00 67.44 70 LYS A O 1
ATOM 576 N N . GLU A 1 71 ? 14.056 -5.499 -23.018 1.00 65.12 71 GLU A N 1
ATOM 577 C CA . GLU A 1 71 ? 15.092 -6.355 -22.436 1.00 65.12 71 GLU A CA 1
ATOM 578 C C . GLU A 1 71 ? 14.518 -7.650 -21.841 1.00 65.12 71 GLU A C 1
ATOM 580 O O . GLU A 1 71 ? 15.208 -8.663 -21.810 1.00 65.12 71 GLU A O 1
ATOM 585 N N . ILE A 1 72 ? 13.253 -7.635 -21.411 1.00 61.53 72 ILE A N 1
ATOM 586 C CA . ILE A 1 72 ? 12.639 -8.728 -20.639 1.00 61.53 72 ILE A CA 1
ATOM 587 C C . ILE A 1 72 ? 11.778 -9.678 -21.508 1.00 61.53 72 ILE A C 1
ATOM 589 O O . ILE A 1 72 ? 11.156 -10.598 -20.993 1.00 61.53 72 ILE A O 1
ATOM 593 N N . GLU A 1 73 ? 11.745 -9.507 -22.836 1.00 58.78 73 GLU A N 1
ATOM 594 C CA . GLU A 1 73 ? 10.930 -10.336 -23.755 1.00 58.78 73 GLU A CA 1
ATOM 595 C C . GLU A 1 73 ? 9.464 -10.495 -23.291 1.00 58.78 73 GLU A C 1
ATOM 597 O O . GLU A 1 73 ? 8.894 -11.583 -23.273 1.00 58.78 73 GLU A O 1
ATOM 602 N N . THR A 1 74 ? 8.815 -9.386 -22.928 1.00 56.44 74 THR A N 1
ATOM 603 C CA . THR A 1 74 ? 7.471 -9.365 -22.304 1.00 56.44 74 THR A CA 1
ATOM 604 C C . THR A 1 74 ? 6.307 -9.838 -23.201 1.00 56.44 74 THR A C 1
ATOM 606 O O . THR A 1 74 ? 5.143 -9.680 -22.842 1.00 56.44 74 THR A O 1
ATOM 609 N N . GLY A 1 75 ? 6.575 -10.409 -24.381 1.00 55.31 75 GLY A N 1
ATOM 610 C CA . GLY A 1 75 ? 5.565 -10.879 -25.344 1.00 55.31 75 GLY A CA 1
ATOM 611 C C . GLY A 1 75 ? 4.703 -9.777 -25.985 1.00 55.31 75 GLY A C 1
ATOM 612 O O . GLY A 1 75 ? 3.901 -10.072 -26.871 1.00 55.31 75 GLY A O 1
ATOM 613 N N . LEU A 1 76 ? 4.861 -8.521 -25.560 1.00 58.59 76 LEU A N 1
ATOM 614 C CA . LEU A 1 76 ? 4.187 -7.341 -26.102 1.00 58.59 76 LEU A CA 1
ATOM 615 C C . LEU A 1 76 ? 4.936 -6.814 -27.333 1.00 58.59 76 LEU A C 1
ATOM 617 O O . LEU A 1 76 ? 6.160 -6.912 -27.407 1.00 58.59 76 LEU A O 1
ATOM 621 N N . ASP A 1 77 ? 4.217 -6.236 -28.302 1.00 59.09 77 ASP A N 1
ATOM 622 C CA . ASP A 1 77 ? 4.846 -5.598 -29.466 1.00 59.09 77 ASP A CA 1
ATOM 623 C C . ASP A 1 77 ? 5.214 -4.150 -29.118 1.00 59.09 77 ASP A C 1
ATOM 625 O O . ASP A 1 77 ? 4.429 -3.209 -29.207 1.00 59.09 77 ASP A O 1
ATOM 629 N N . ILE A 1 78 ? 6.450 -3.998 -28.660 1.00 57.84 78 ILE A N 1
ATOM 630 C CA . ILE A 1 78 ? 6.997 -2.810 -27.989 1.00 57.84 78 ILE A CA 1
ATOM 631 C C . ILE A 1 78 ? 7.503 -1.756 -28.992 1.00 57.84 78 ILE A C 1
ATOM 633 O O . ILE A 1 78 ? 8.295 -0.867 -28.652 1.00 57.84 78 ILE A O 1
ATOM 637 N N . THR A 1 79 ? 7.112 -1.896 -30.261 1.00 57.91 79 THR A N 1
ATOM 638 C CA . THR A 1 79 ? 7.374 -0.923 -31.328 1.00 57.91 79 THR A CA 1
ATOM 639 C C . THR A 1 79 ? 6.305 0.164 -31.413 1.00 57.91 79 THR A C 1
ATOM 641 O O . THR A 1 79 ? 6.571 1.215 -31.994 1.00 57.91 79 THR A O 1
ATOM 644 N N . ASP A 1 80 ? 5.146 -0.043 -30.785 1.00 64.06 80 ASP A N 1
ATOM 645 C CA . ASP A 1 80 ? 4.034 0.902 -30.781 1.00 64.06 80 ASP A CA 1
ATOM 646 C C . ASP A 1 80 ? 3.926 1.629 -29.425 1.00 64.06 80 ASP A C 1
ATOM 648 O O . ASP A 1 80 ? 3.638 1.022 -28.390 1.00 64.06 80 ASP A O 1
ATOM 652 N N . GLU A 1 81 ? 4.143 2.951 -29.422 1.00 62.28 81 GLU A N 1
ATOM 653 C CA . GLU A 1 81 ? 3.976 3.817 -28.240 1.00 62.28 81 GLU A CA 1
ATOM 654 C C . GLU A 1 81 ? 2.555 3.731 -27.647 1.00 62.28 81 GLU A C 1
ATOM 656 O O . GLU A 1 81 ? 2.363 3.990 -26.456 1.00 62.28 81 GLU A O 1
ATOM 661 N N . LEU A 1 82 ? 1.565 3.290 -28.435 1.00 66.31 82 LEU A N 1
ATOM 662 C CA . LEU A 1 82 ? 0.194 3.056 -27.980 1.00 66.31 82 LEU A CA 1
ATOM 663 C C . LEU A 1 82 ? 0.068 1.887 -26.988 1.00 66.31 82 LEU A C 1
ATOM 665 O O . LEU A 1 82 ? -0.974 1.758 -26.343 1.00 66.31 82 LEU A O 1
ATOM 669 N N . GLN A 1 83 ? 1.097 1.047 -26.827 1.00 72.38 83 GLN A N 1
ATOM 670 C CA . GLN A 1 83 ? 1.069 -0.076 -25.883 1.00 72.38 83 GLN A CA 1
ATOM 671 C C . GLN A 1 83 ? 1.577 0.268 -24.480 1.00 72.38 83 GLN A C 1
ATOM 673 O O . GLN A 1 83 ? 1.303 -0.486 -23.544 1.00 72.38 83 GLN A O 1
ATOM 678 N N . LEU A 1 84 ? 2.246 1.412 -24.287 1.00 78.31 84 LEU A N 1
ATOM 679 C CA . LEU A 1 84 ? 2.732 1.830 -22.966 1.00 78.31 84 LEU A CA 1
ATOM 680 C C . LEU A 1 84 ? 1.605 1.917 -21.910 1.00 78.31 84 LEU A C 1
ATOM 682 O O . LEU A 1 84 ? 1.792 1.386 -20.814 1.00 78.31 84 LEU A O 1
ATOM 686 N N . PRO A 1 85 ? 0.416 2.485 -22.206 1.00 81.19 85 PRO A N 1
ATOM 687 C CA . PRO A 1 85 ? -0.696 2.492 -21.255 1.00 81.19 85 PRO A CA 1
ATOM 688 C C . PRO A 1 85 ? -1.194 1.088 -20.888 1.00 81.19 85 PRO A C 1
ATOM 690 O O . PRO A 1 85 ? -1.552 0.845 -19.735 1.00 81.19 85 PRO A O 1
ATOM 693 N N . ASN A 1 86 ? -1.195 0.150 -21.842 1.00 78.00 86 ASN A N 1
ATOM 694 C CA . ASN A 1 86 ? -1.606 -1.235 -21.595 1.00 78.00 86 ASN A CA 1
ATOM 695 C C . ASN A 1 86 ? -0.600 -1.949 -20.690 1.00 78.00 86 ASN A C 1
ATOM 697 O O . ASN A 1 86 ? -0.997 -2.614 -19.736 1.00 78.00 86 ASN A O 1
ATOM 701 N N . LEU A 1 87 ? 0.697 -1.752 -20.946 1.00 77.25 87 LEU A N 1
ATOM 702 C CA . LEU A 1 87 ? 1.770 -2.261 -20.099 1.00 77.25 87 LEU A CA 1
ATOM 703 C C . LEU A 1 87 ? 1.662 -1.701 -18.675 1.00 77.25 87 LEU A C 1
ATOM 705 O O . LEU A 1 87 ? 1.678 -2.462 -17.715 1.00 77.25 87 LEU A O 1
ATOM 709 N N . LEU A 1 88 ? 1.491 -0.386 -18.523 1.00 81.81 88 LEU A N 1
ATOM 710 C CA . LEU A 1 88 ? 1.337 0.246 -17.209 1.00 81.81 88 LEU A CA 1
ATOM 711 C C . LEU A 1 88 ? 0.082 -0.234 -16.477 1.00 81.81 88 LEU A C 1
ATOM 713 O O . LEU A 1 88 ? 0.127 -0.440 -15.266 1.00 81.81 88 LEU A O 1
ATOM 717 N N . THR A 1 89 ? -1.014 -0.466 -17.200 1.00 81.69 89 THR A N 1
ATOM 718 C CA . THR A 1 89 ? -2.236 -1.044 -16.627 1.00 81.69 89 THR A CA 1
ATOM 719 C C . THR A 1 89 ? -1.972 -2.452 -16.103 1.00 81.69 89 THR A C 1
ATOM 721 O O . THR A 1 89 ? -2.272 -2.724 -14.941 1.00 81.69 89 THR A O 1
ATOM 724 N N . LEU A 1 90 ? -1.333 -3.307 -16.906 1.00 75.12 90 LEU A N 1
ATOM 725 C CA . LEU A 1 90 ? -0.970 -4.672 -16.525 1.00 75.12 90 LEU A CA 1
ATOM 726 C C . LEU A 1 90 ? -0.055 -4.690 -15.292 1.00 75.12 90 LEU A C 1
ATOM 728 O O . LEU A 1 90 ? -0.377 -5.345 -14.304 1.00 75.12 90 LEU A O 1
ATOM 732 N N . LEU A 1 91 ? 1.023 -3.897 -15.295 1.00 76.75 91 LEU A N 1
ATOM 733 C CA . LEU A 1 91 ? 1.914 -3.750 -14.138 1.00 76.75 91 LEU A CA 1
ATOM 734 C C . LEU A 1 91 ? 1.157 -3.272 -12.890 1.00 76.75 91 LEU A C 1
ATOM 736 O O . LEU A 1 91 ? 1.419 -3.743 -11.782 1.00 76.75 91 LEU A O 1
ATOM 740 N N . SER A 1 92 ? 0.195 -2.361 -13.063 1.00 82.44 92 SER A N 1
ATOM 741 C CA . SER A 1 92 ? -0.600 -1.848 -11.951 1.00 82.44 92 SER A CA 1
ATOM 742 C C . SER A 1 92 ? -1.505 -2.905 -11.332 1.00 82.44 92 SER A C 1
ATOM 744 O O . SER A 1 92 ? -1.629 -2.948 -10.111 1.00 82.44 92 SER A O 1
ATOM 746 N N . GLU A 1 93 ? -2.112 -3.775 -12.140 1.00 77.62 93 GLU A N 1
ATOM 747 C CA . GLU A 1 93 ? -2.933 -4.874 -11.631 1.00 77.62 93 GLU A CA 1
ATOM 748 C C . GLU A 1 93 ? -2.096 -5.872 -10.832 1.00 77.62 93 GLU A C 1
ATOM 750 O O . GLU A 1 93 ? -2.566 -6.406 -9.829 1.00 77.62 93 GLU A O 1
ATOM 755 N N . LEU A 1 94 ? -0.852 -6.084 -11.257 1.00 72.50 94 LEU A N 1
ATOM 756 C CA . LEU A 1 94 ? 0.056 -7.061 -10.667 1.00 72.50 94 LEU A CA 1
ATOM 757 C C . LEU A 1 94 ? 0.653 -6.591 -9.340 1.00 72.50 94 LEU A C 1
ATOM 759 O O . LEU A 1 94 ? 0.788 -7.397 -8.427 1.00 72.50 94 LEU A O 1
ATOM 763 N N . LEU A 1 95 ? 0.980 -5.300 -9.205 1.00 76.62 95 LEU A N 1
ATOM 764 C CA . LEU A 1 95 ? 1.553 -4.753 -7.966 1.00 76.62 95 LEU A CA 1
ATOM 765 C C . LEU A 1 95 ? 0.509 -4.285 -6.944 1.00 76.62 95 LEU A C 1
ATOM 767 O O . LEU A 1 95 ? 0.862 -4.039 -5.791 1.00 76.62 95 LEU A O 1
ATOM 771 N N . LYS A 1 96 ? -0.763 -4.140 -7.335 1.00 79.44 96 LYS A N 1
ATOM 772 C CA . LYS A 1 96 ? -1.841 -3.755 -6.406 1.00 79.44 96 LYS A CA 1
ATOM 773 C C . LYS A 1 96 ? -2.457 -4.936 -5.667 1.00 79.44 96 LYS A C 1
ATOM 775 O O . LYS A 1 96 ? -3.000 -4.741 -4.584 1.00 79.44 96 LYS A O 1
ATOM 780 N N . VAL A 1 97 ? -2.421 -6.135 -6.248 1.00 74.88 97 VAL A N 1
ATOM 781 C CA . VAL A 1 97 ? -3.033 -7.329 -5.657 1.00 74.88 97 VAL A CA 1
ATOM 782 C C . VAL A 1 97 ? -2.165 -8.544 -5.961 1.00 74.88 97 VAL A C 1
ATOM 784 O O . VAL A 1 97 ? -1.967 -8.887 -7.126 1.00 74.88 97 VAL A O 1
ATOM 787 N N . GLN A 1 98 ? -1.696 -9.226 -4.914 1.00 69.00 98 GLN A N 1
ATOM 788 C CA . GLN A 1 98 ? -1.067 -10.535 -5.067 1.00 69.00 98 GLN A CA 1
ATOM 789 C C . GLN A 1 98 ? -2.140 -11.549 -5.497 1.00 69.00 98 GLN A C 1
ATOM 791 O O . GLN A 1 98 ? -3.132 -11.738 -4.791 1.00 69.00 98 GLN A O 1
ATOM 796 N N . ARG A 1 99 ? -1.976 -12.173 -6.669 1.00 69.25 99 ARG A N 1
ATOM 797 C CA . ARG A 1 99 ? -2.904 -13.196 -7.173 1.00 69.25 99 ARG A CA 1
ATOM 798 C C . ARG A 1 99 ? -2.426 -14.585 -6.758 1.00 69.25 99 ARG A C 1
ATOM 800 O O . ARG A 1 99 ? -1.242 -14.885 -6.853 1.00 69.25 99 ARG A O 1
ATOM 807 N N . GLU A 1 100 ? -3.357 -15.440 -6.339 1.00 66.88 100 GLU A N 1
ATOM 808 C CA . GLU A 1 100 ? -3.063 -16.810 -5.879 1.00 66.88 100 GLU A CA 1
ATOM 809 C C . GLU A 1 100 ? -2.511 -17.724 -6.989 1.00 66.88 100 GLU A C 1
ATOM 811 O O . GLU A 1 100 ? -1.867 -18.728 -6.704 1.00 66.88 100 GLU A O 1
ATOM 816 N N . ASP A 1 101 ? -2.755 -17.385 -8.257 1.00 63.25 101 ASP A N 1
ATOM 817 C CA . ASP A 1 101 ? -2.352 -18.151 -9.443 1.00 63.25 101 ASP A CA 1
ATOM 818 C C . ASP A 1 101 ? -0.985 -17.740 -10.020 1.00 63.25 101 ASP A C 1
ATOM 820 O O . ASP A 1 101 ? -0.610 -18.184 -11.107 1.00 63.25 101 ASP A O 1
ATOM 824 N N . SER A 1 102 ? -0.258 -16.862 -9.328 1.00 63.59 102 SER A N 1
ATOM 825 C CA . SER A 1 102 ? 0.976 -16.244 -9.816 1.00 63.59 102 SER A CA 1
ATOM 826 C C . SER A 1 102 ? 2.159 -16.599 -8.918 1.00 63.59 102 SER A C 1
ATOM 828 O O . SER A 1 102 ? 2.021 -16.662 -7.697 1.00 63.59 102 SER A O 1
ATOM 830 N N . THR A 1 103 ? 3.331 -16.821 -9.516 1.00 59.41 103 THR A N 1
ATOM 831 C CA . THR A 1 103 ? 4.575 -17.056 -8.771 1.00 59.41 103 THR A CA 1
ATOM 832 C C . THR A 1 103 ? 5.384 -15.768 -8.691 1.00 59.41 103 THR A C 1
ATOM 834 O O . THR A 1 103 ? 5.516 -15.032 -9.674 1.00 59.41 103 THR A O 1
ATOM 837 N N . TYR A 1 104 ? 5.900 -15.485 -7.498 1.00 64.31 104 TYR A N 1
ATOM 838 C CA . TYR A 1 104 ? 6.633 -14.268 -7.173 1.00 64.31 104 TYR A CA 1
ATOM 839 C C . TYR A 1 104 ? 7.946 -14.666 -6.510 1.00 64.31 104 TYR A C 1
ATOM 841 O O . TYR A 1 104 ? 7.912 -15.302 -5.458 1.00 64.31 104 TYR A O 1
ATOM 849 N N . ASP A 1 105 ? 9.065 -14.246 -7.093 1.00 60.00 105 ASP A N 1
ATOM 850 C CA . ASP A 1 105 ? 10.414 -14.519 -6.604 1.00 60.00 105 ASP A CA 1
ATOM 851 C C . ASP A 1 105 ? 11.179 -13.198 -6.462 1.00 60.00 105 ASP A C 1
ATOM 853 O O . ASP A 1 105 ? 11.074 -12.299 -7.297 1.00 60.00 105 ASP A O 1
ATOM 857 N N . VAL A 1 106 ? 11.988 -13.053 -5.413 1.00 57.62 106 VAL A N 1
ATOM 858 C CA . VAL A 1 106 ? 12.886 -11.898 -5.264 1.00 57.62 106 VAL A CA 1
ATOM 859 C C . VAL A 1 106 ? 14.317 -12.375 -5.213 1.00 57.62 106 VAL A C 1
ATOM 861 O O . VAL A 1 106 ? 14.730 -13.072 -4.294 1.00 57.62 106 VAL A O 1
ATOM 864 N N . GLU A 1 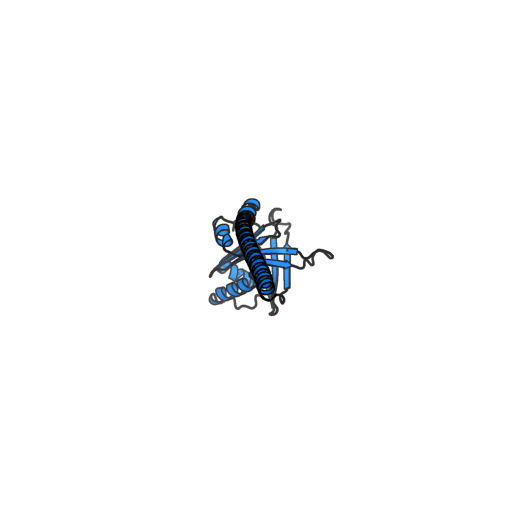107 ? 15.099 -11.923 -6.184 1.00 58.06 107 GLU A N 1
ATOM 865 C CA . GLU A 1 107 ? 16.536 -12.141 -6.216 1.00 58.06 107 GLU A CA 1
ATOM 866 C C . GLU A 1 107 ? 17.242 -10.859 -5.771 1.00 58.06 107 GLU A C 1
ATOM 868 O O . GLU A 1 107 ? 17.162 -9.814 -6.420 1.00 58.06 107 GLU A O 1
ATOM 873 N N . LEU A 1 108 ? 17.966 -10.922 -4.652 1.00 53.41 108 LEU A N 1
ATOM 874 C CA . LEU A 1 108 ? 18.853 -9.836 -4.244 1.00 53.41 108 LEU A CA 1
ATOM 875 C C . LEU A 1 108 ? 20.235 -10.047 -4.877 1.00 53.41 108 LEU A C 1
ATOM 877 O O . LEU A 1 108 ? 21.070 -10.796 -4.367 1.00 53.41 108 LEU A O 1
ATOM 881 N N . VAL A 1 109 ? 20.500 -9.362 -5.987 1.00 52.75 109 VAL A N 1
ATOM 882 C CA . VAL A 1 109 ? 21.791 -9.411 -6.675 1.00 52.75 109 VAL A CA 1
ATOM 883 C C . VAL A 1 109 ? 22.760 -8.420 -6.027 1.00 52.75 109 VAL A C 1
ATOM 885 O O . VAL A 1 109 ? 22.738 -7.211 -6.265 1.00 52.75 109 VAL A O 1
ATOM 888 N N . ASN A 1 110 ? 23.667 -8.934 -5.199 1.00 44.97 110 ASN A N 1
ATOM 889 C CA . ASN A 1 110 ? 24.726 -8.128 -4.595 1.00 44.97 110 ASN A CA 1
ATOM 890 C C . ASN A 1 110 ? 25.960 -8.122 -5.514 1.00 44.97 110 ASN A C 1
ATOM 892 O O . ASN A 1 110 ? 26.817 -9.007 -5.444 1.00 44.97 110 ASN A O 1
ATOM 896 N N . ASN A 1 111 ? 26.030 -7.154 -6.431 1.00 41.06 111 ASN A N 1
ATOM 897 C CA . ASN A 1 111 ? 27.090 -7.115 -7.433 1.00 41.06 111 ASN A CA 1
ATOM 898 C C . ASN A 1 111 ? 28.391 -6.561 -6.819 1.00 41.06 111 ASN A C 1
ATOM 900 O O . ASN A 1 111 ? 28.500 -5.376 -6.523 1.00 41.06 111 ASN A O 1
ATOM 904 N N . LYS A 1 112 ? 29.398 -7.423 -6.611 1.00 37.28 112 LYS A N 1
ATOM 905 C CA . LYS A 1 112 ? 30.664 -7.095 -5.910 1.00 37.28 112 LYS A CA 1
ATOM 906 C C . LYS A 1 112 ? 31.524 -6.009 -6.587 1.00 37.28 112 LYS A C 1
ATOM 908 O O . LYS A 1 112 ? 32.524 -5.596 -6.006 1.00 37.28 112 LYS A O 1
ATOM 913 N N . ALA A 1 113 ? 31.191 -5.601 -7.813 1.00 33.72 113 ALA A N 1
ATOM 914 C CA . ALA A 1 113 ? 31.956 -4.638 -8.610 1.00 33.72 113 ALA A CA 1
ATOM 915 C C . ALA A 1 113 ? 31.481 -3.181 -8.450 1.00 33.72 113 ALA A C 1
ATOM 917 O O . ALA A 1 113 ? 32.239 -2.254 -8.734 1.00 33.72 113 ALA A O 1
ATOM 918 N N . THR A 1 114 ? 30.255 -2.967 -7.976 1.00 32.53 114 THR A N 1
ATOM 919 C CA . THR A 1 114 ? 29.728 -1.649 -7.614 1.00 32.53 114 THR A CA 1
ATOM 920 C C . THR A 1 114 ? 30.094 -1.373 -6.154 1.00 32.53 114 THR A C 1
ATOM 922 O O . THR A 1 114 ? 30.163 -2.301 -5.350 1.00 32.53 114 THR A O 1
ATOM 925 N N . MET A 1 115 ? 30.397 -0.116 -5.801 1.00 24.70 115 MET A N 1
ATOM 926 C CA . MET A 1 115 ? 30.735 0.293 -4.424 1.00 24.70 115 MET A CA 1
ATOM 927 C C . MET A 1 115 ? 29.821 -0.406 -3.395 1.00 24.70 115 MET A C 1
ATOM 929 O O . MET A 1 115 ? 28.626 -0.522 -3.669 1.00 24.70 115 MET A O 1
ATOM 933 N N . PRO A 1 116 ? 30.325 -0.820 -2.212 1.00 30.86 116 PRO A N 1
ATOM 934 C CA . PRO A 1 116 ? 29.632 -1.694 -1.242 1.00 30.86 116 PRO A CA 1
ATOM 935 C C . PRO A 1 116 ? 28.309 -1.152 -0.656 1.00 30.86 116 PRO A C 1
ATOM 937 O O . PRO A 1 116 ? 27.745 -1.758 0.249 1.00 30.86 116 PRO A O 1
ATOM 940 N N . PHE A 1 117 ? 27.815 -0.027 -1.167 1.00 28.81 117 PHE A N 1
ATOM 941 C CA . PHE A 1 117 ? 26.552 0.613 -0.819 1.00 28.81 117 PHE A CA 1
ATOM 942 C C . PHE A 1 117 ? 25.427 0.359 -1.843 1.00 28.81 117 PHE A C 1
ATOM 944 O O . PHE A 1 117 ? 24.285 0.697 -1.555 1.00 28.81 117 PHE A O 1
ATOM 951 N N . PHE A 1 118 ? 25.714 -0.236 -3.009 1.00 32.50 118 PHE A N 1
ATOM 952 C CA . PHE A 1 118 ? 24.719 -0.485 -4.061 1.00 32.50 118 PHE A CA 1
ATOM 953 C C . PHE A 1 118 ? 24.418 -1.984 -4.204 1.00 32.50 118 PHE A C 1
ATOM 955 O O . PHE A 1 118 ? 24.971 -2.668 -5.068 1.00 32.50 118 PHE A O 1
ATOM 962 N N . SER A 1 119 ? 23.531 -2.514 -3.362 1.00 38.44 119 SER A N 1
ATOM 963 C CA . SER A 1 119 ? 22.884 -3.802 -3.655 1.00 38.44 119 SER A CA 1
ATOM 964 C C . SER A 1 119 ? 21.830 -3.590 -4.751 1.00 38.44 119 SER A C 1
ATOM 966 O O . SER A 1 119 ? 21.291 -2.498 -4.875 1.00 38.44 119 SER A O 1
ATOM 968 N N . HIS A 1 120 ? 21.555 -4.590 -5.584 1.00 49.03 120 HIS A N 1
ATOM 969 C CA . HIS A 1 120 ? 20.447 -4.540 -6.541 1.00 49.03 120 HIS A CA 1
ATOM 970 C C . HIS A 1 120 ? 19.406 -5.560 -6.078 1.00 49.03 120 HIS A C 1
ATOM 972 O O . HIS A 1 120 ? 19.762 -6.667 -5.679 1.00 49.03 120 HIS A O 1
ATOM 978 N N . ALA A 1 121 ? 18.131 -5.185 -6.075 1.00 48.91 121 ALA A N 1
ATOM 979 C CA . ALA A 1 121 ? 17.031 -6.121 -5.880 1.00 48.91 121 ALA A CA 1
ATOM 980 C C . ALA A 1 121 ? 16.308 -6.265 -7.216 1.00 48.91 121 ALA A C 1
ATOM 982 O O . ALA A 1 121 ? 16.006 -5.253 -7.849 1.00 48.91 121 ALA A O 1
ATOM 983 N N . SER A 1 122 ? 16.060 -7.500 -7.641 1.00 55.97 122 SER A N 1
ATOM 984 C CA . SER A 1 122 ? 15.163 -7.797 -8.750 1.00 55.97 122 SER A CA 1
ATOM 985 C C . SER A 1 122 ? 13.962 -8.562 -8.236 1.00 55.97 122 SER A C 1
ATOM 987 O O . SER A 1 122 ? 14.103 -9.610 -7.606 1.00 55.97 122 SER A O 1
ATOM 989 N N . PHE A 1 123 ? 12.784 -8.018 -8.511 1.00 54.94 123 PHE A N 1
ATOM 990 C CA . PHE A 1 123 ? 11.525 -8.699 -8.284 1.00 54.94 123 PHE A CA 1
ATOM 991 C C . PHE A 1 123 ? 11.148 -9.391 -9.594 1.00 54.94 123 PHE A C 1
ATOM 993 O O . PHE A 1 123 ? 10.916 -8.733 -10.613 1.00 54.94 123 PHE A O 1
ATOM 1000 N N . ASN A 1 124 ? 11.168 -10.717 -9.569 1.00 57.38 124 ASN A N 1
ATOM 1001 C CA . ASN A 1 124 ? 10.743 -11.576 -10.657 1.00 57.38 124 ASN A CA 1
ATOM 1002 C C . ASN A 1 124 ? 9.303 -11.996 -10.376 1.00 57.38 124 ASN A C 1
ATOM 1004 O O . ASN A 1 124 ? 8.977 -12.455 -9.283 1.00 57.38 124 ASN A O 1
ATOM 1008 N N . TYR A 1 125 ? 8.427 -11.878 -11.360 1.00 58.03 125 TYR A N 1
ATOM 1009 C CA . TYR A 1 125 ? 7.131 -12.531 -11.269 1.00 58.03 125 TYR A CA 1
ATOM 1010 C C . TYR A 1 125 ? 6.769 -13.187 -12.588 1.00 58.03 125 TYR A C 1
ATOM 1012 O O . TYR A 1 125 ? 7.074 -12.674 -13.670 1.00 58.03 125 TYR A O 1
ATOM 1020 N N . GLN A 1 126 ? 6.094 -14.326 -12.478 1.00 54.12 126 GLN A N 1
ATOM 1021 C CA . GLN A 1 126 ? 5.593 -15.081 -13.610 1.00 54.12 126 GLN A CA 1
ATOM 1022 C C . GLN A 1 126 ? 4.092 -15.291 -13.430 1.00 54.12 126 GLN A C 1
ATOM 1024 O O . GLN A 1 126 ? 3.625 -15.936 -12.490 1.00 54.12 126 GLN A O 1
ATOM 1029 N N . HIS A 1 127 ? 3.322 -14.716 -14.352 1.00 52.12 127 HIS A N 1
ATOM 1030 C CA . HIS A 1 127 ? 1.888 -14.964 -14.443 1.00 52.12 127 HIS A CA 1
ATOM 1031 C C . HIS A 1 127 ? 1.613 -16.131 -15.404 1.00 52.12 127 HIS A C 1
ATOM 1033 O O . HIS A 1 127 ? 2.379 -16.349 -16.347 1.00 52.12 127 HIS A O 1
ATOM 1039 N N . ALA A 1 128 ? 0.491 -16.837 -15.213 1.00 45.62 128 ALA A N 1
ATOM 1040 C CA . ALA A 1 128 ? 0.084 -18.054 -15.934 1.00 45.62 128 ALA A CA 1
ATOM 1041 C C . ALA A 1 128 ? 0.107 -17.971 -17.483 1.00 45.62 128 ALA A C 1
ATOM 1043 O O . ALA A 1 128 ? 0.055 -18.998 -18.157 1.00 45.62 128 ALA A O 1
ATOM 1044 N N . ASN A 1 129 ? 0.247 -16.770 -18.053 1.00 43.75 129 ASN A N 1
ATOM 1045 C CA . ASN A 1 129 ? 0.377 -16.507 -19.489 1.00 43.75 129 ASN A CA 1
ATOM 1046 C C . ASN A 1 129 ? 1.832 -16.269 -19.970 1.00 43.75 129 ASN A C 1
ATOM 1048 O O . ASN A 1 129 ? 2.024 -15.640 -21.006 1.00 43.75 129 ASN A O 1
ATOM 1052 N N . ASN A 1 130 ? 2.854 -16.765 -19.257 1.00 43.38 130 ASN A N 1
ATOM 1053 C CA . ASN A 1 130 ? 4.288 -16.671 -19.614 1.00 43.38 130 ASN A CA 1
ATOM 1054 C C . ASN A 1 130 ? 4.876 -15.252 -19.711 1.00 43.38 130 ASN A C 1
ATOM 1056 O O . ASN A 1 130 ? 5.983 -15.083 -20.219 1.00 43.38 130 ASN A O 1
ATOM 1060 N N . ILE A 1 131 ? 4.191 -14.233 -19.195 1.00 44.28 131 ILE A N 1
ATOM 1061 C CA . ILE A 1 131 ? 4.785 -12.901 -19.087 1.00 44.28 131 ILE A CA 1
ATOM 1062 C C . ILE A 1 131 ? 5.698 -12.920 -17.860 1.00 44.28 131 ILE A C 1
ATOM 1064 O O . ILE A 1 131 ? 5.225 -12.863 -16.723 1.00 44.28 131 ILE A O 1
ATOM 1068 N N . CYS A 1 132 ? 6.998 -13.078 -18.107 1.00 44.12 132 CYS A N 1
ATOM 1069 C CA . CYS A 1 132 ? 8.033 -12.840 -17.115 1.00 44.12 132 CYS A CA 1
ATOM 1070 C C . CYS A 1 132 ? 8.270 -11.337 -17.067 1.00 44.12 132 CYS A C 1
ATOM 1072 O O . CYS A 1 132 ? 8.496 -10.706 -18.097 1.00 44.12 132 CYS A O 1
ATOM 1074 N N . HIS A 1 133 ? 8.201 -10.756 -15.882 1.00 48.25 133 HIS A N 1
ATOM 1075 C CA . HIS A 1 133 ? 8.636 -9.390 -15.668 1.00 48.25 133 HIS A CA 1
ATOM 1076 C C . HIS A 1 133 ? 9.675 -9.398 -14.569 1.00 48.25 133 HIS A C 1
ATOM 1078 O O . HIS A 1 133 ? 9.464 -9.930 -13.479 1.00 48.25 133 HIS A O 1
ATOM 1084 N N . LYS A 1 134 ? 10.796 -8.770 -14.890 1.00 49.62 134 LYS A N 1
ATOM 1085 C CA . LYS A 1 134 ? 11.938 -8.650 -14.017 1.00 49.62 134 LYS A CA 1
ATOM 1086 C C . LYS A 1 134 ? 12.220 -7.180 -13.797 1.00 49.62 134 LYS A C 1
ATOM 1088 O O . LYS A 1 134 ? 12.625 -6.476 -14.716 1.00 49.62 134 LYS A O 1
ATOM 1093 N N . THR A 1 135 ? 12.015 -6.679 -12.590 1.00 50.28 135 THR A N 1
ATOM 1094 C CA . THR A 1 135 ? 12.476 -5.327 -12.259 1.00 50.28 135 THR A CA 1
ATOM 1095 C C . THR A 1 135 ? 13.978 -5.372 -11.974 1.00 50.28 135 THR A C 1
ATOM 1097 O O . THR A 1 135 ? 14.417 -5.261 -10.835 1.00 50.28 135 THR A O 1
ATOM 1100 N N . GLU A 1 136 ? 14.810 -5.611 -12.997 1.00 45.12 136 GLU A N 1
ATOM 1101 C CA . GLU A 1 136 ? 16.256 -5.429 -12.830 1.00 45.12 136 GLU A CA 1
ATOM 1102 C C . GLU A 1 136 ? 16.540 -3.945 -12.611 1.00 45.12 136 GLU A C 1
ATOM 1104 O O . GLU A 1 136 ? 16.046 -3.097 -13.354 1.00 45.12 136 GLU A O 1
ATOM 1109 N N . ASN A 1 137 ? 17.407 -3.642 -11.646 1.00 45.22 137 ASN A N 1
ATOM 1110 C CA . ASN A 1 137 ? 17.906 -2.294 -11.371 1.00 45.22 137 ASN A CA 1
ATOM 1111 C C . ASN A 1 137 ? 16.922 -1.366 -10.638 1.00 45.22 137 ASN A C 1
ATOM 1113 O O . ASN A 1 137 ? 16.827 -0.188 -10.992 1.00 45.22 137 ASN A O 1
ATOM 1117 N N . MET A 1 138 ? 16.288 -1.839 -9.551 1.00 47.25 138 MET A N 1
ATOM 1118 C CA . MET A 1 138 ? 15.923 -0.910 -8.474 1.00 47.25 138 MET A CA 1
ATOM 1119 C C . MET A 1 138 ? 17.232 -0.308 -7.944 1.00 47.25 138 MET A C 1
ATOM 1121 O O . MET A 1 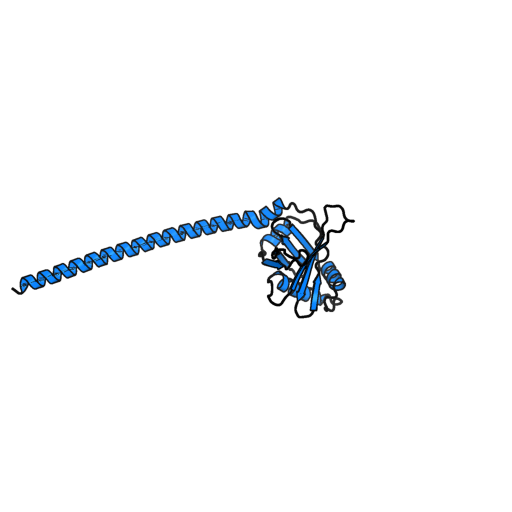138 ? 17.935 -0.933 -7.145 1.00 47.25 138 MET A O 1
ATOM 1125 N N . GLU A 1 139 ? 17.622 0.863 -8.452 1.00 44.28 139 GLU A N 1
ATOM 1126 C CA . GLU A 1 139 ? 18.767 1.596 -7.922 1.00 44.28 139 GLU A CA 1
ATOM 1127 C C . GLU A 1 139 ? 18.508 1.859 -6.437 1.00 44.28 139 GLU A C 1
ATOM 1129 O O . GLU A 1 139 ? 17.660 2.679 -6.075 1.00 44.28 139 GLU A O 1
ATOM 1134 N N . ILE A 1 140 ? 19.273 1.196 -5.566 1.00 46.19 140 ILE A N 1
ATOM 1135 C CA . ILE A 1 140 ? 19.381 1.579 -4.158 1.00 46.19 140 ILE A CA 1
ATOM 1136 C C . ILE A 1 140 ? 20.130 2.906 -4.124 1.00 46.19 140 ILE A C 1
ATOM 1138 O O . ILE A 1 140 ? 21.326 2.974 -3.849 1.00 46.19 140 ILE A O 1
ATOM 1142 N N . ASN A 1 141 ? 19.438 3.996 -4.446 1.00 46.88 141 ASN A N 1
ATOM 1143 C CA . ASN A 1 141 ? 19.903 5.289 -3.989 1.00 46.88 141 ASN A CA 1
ATOM 1144 C C . ASN A 1 141 ? 19.729 5.254 -2.475 1.00 46.88 141 ASN A C 1
ATOM 1146 O O . ASN A 1 141 ? 18.651 4.900 -2.002 1.00 46.88 141 ASN A O 1
ATOM 1150 N N . ALA A 1 142 ? 20.803 5.549 -1.740 1.00 47.31 142 ALA A N 1
ATOM 1151 C CA . ALA A 1 142 ? 20.809 5.590 -0.285 1.00 47.31 142 ALA A CA 1
ATOM 1152 C C . ALA A 1 142 ? 19.708 6.548 0.195 1.00 47.31 142 ALA A C 1
ATOM 1154 O O . ALA A 1 142 ? 19.894 7.763 0.256 1.00 47.31 142 ALA A O 1
ATOM 1155 N N . LEU A 1 143 ? 18.527 5.992 0.444 1.00 59.66 143 LEU A N 1
ATOM 1156 C CA . LEU A 1 143 ? 17.416 6.681 1.059 1.00 59.66 143 LEU A CA 1
ATOM 1157 C C . LEU A 1 143 ? 17.833 7.000 2.488 1.00 59.66 143 LEU A C 1
ATOM 1159 O O . LEU A 1 143 ? 18.483 6.191 3.152 1.00 59.66 143 LEU A O 1
ATOM 1163 N N . ASP A 1 144 ? 17.397 8.146 2.995 1.00 66.62 144 ASP A N 1
ATOM 1164 C CA . ASP A 1 144 ? 17.277 8.287 4.437 1.00 66.62 144 ASP A CA 1
ATOM 1165 C C . ASP A 1 144 ? 16.117 7.389 4.892 1.00 66.62 144 ASP A C 1
ATOM 1167 O O . ASP A 1 144 ? 14.957 7.810 4.951 1.00 66.62 144 ASP A O 1
ATOM 1171 N N . GLU A 1 145 ? 16.435 6.113 5.129 1.00 66.31 145 GLU A N 1
ATOM 1172 C CA . GLU A 1 145 ? 15.489 5.074 5.541 1.00 66.31 145 GLU A CA 1
ATOM 1173 C C . GLU A 1 145 ? 14.646 5.545 6.730 1.00 66.31 145 GLU A C 1
ATOM 1175 O O . GLU A 1 145 ? 13.451 5.270 6.793 1.00 66.31 145 GLU A O 1
ATOM 1180 N N . GLN A 1 146 ? 15.236 6.326 7.639 1.00 70.75 146 GLN A N 1
ATOM 1181 C CA . GLN A 1 146 ? 14.547 6.836 8.819 1.00 70.75 146 GLN A CA 1
ATOM 1182 C C . GLN A 1 146 ? 13.459 7.841 8.446 1.00 70.75 146 GLN A C 1
ATOM 1184 O O . GLN A 1 146 ? 12.335 7.727 8.936 1.00 70.75 146 GLN A O 1
ATOM 1189 N N . SER A 1 147 ? 13.755 8.784 7.549 1.00 77.25 147 SER A N 1
ATOM 1190 C CA . SER A 1 147 ? 12.766 9.759 7.073 1.00 77.25 147 SER A CA 1
ATOM 1191 C C . SER A 1 147 ? 11.621 9.091 6.308 1.00 77.25 147 SER A C 1
ATOM 1193 O O . SER A 1 147 ? 10.456 9.427 6.526 1.00 77.25 147 SER A O 1
ATOM 1195 N N . VAL A 1 148 ? 11.920 8.103 5.459 1.00 79.94 148 VAL A N 1
ATOM 1196 C CA . VAL A 1 148 ? 10.894 7.401 4.671 1.00 79.94 148 VAL A CA 1
ATOM 1197 C C . VAL A 1 148 ? 10.037 6.488 5.546 1.00 79.94 148 VAL A C 1
ATOM 1199 O O . VAL A 1 148 ? 8.811 6.535 5.444 1.00 79.94 148 VAL A O 1
ATOM 1202 N N . LEU A 1 149 ? 10.630 5.726 6.472 1.00 79.94 149 LEU A N 1
ATOM 1203 C CA . LEU A 1 149 ? 9.858 4.949 7.449 1.00 79.94 149 LEU A CA 1
ATOM 1204 C C . LEU A 1 149 ? 9.005 5.858 8.335 1.00 79.94 149 LEU A C 1
ATOM 1206 O O . LEU A 1 149 ? 7.845 5.547 8.613 1.00 79.94 149 LEU A O 1
ATOM 1210 N N . TYR A 1 150 ? 9.542 7.004 8.754 1.00 84.44 150 TYR A N 1
ATOM 1211 C CA . TYR A 1 150 ? 8.787 7.954 9.558 1.00 84.44 150 TYR A CA 1
ATOM 1212 C C . TYR A 1 150 ? 7.553 8.476 8.812 1.00 84.44 150 TYR A C 1
ATOM 1214 O O . TYR A 1 150 ? 6.441 8.416 9.341 1.00 84.44 150 TYR A O 1
ATOM 1222 N N . GLN A 1 151 ? 7.734 8.924 7.568 1.00 86.31 151 GLN A N 1
ATOM 1223 C CA . GLN A 1 151 ? 6.669 9.505 6.755 1.00 86.31 151 GLN A CA 1
ATOM 1224 C C . GLN A 1 151 ? 5.626 8.473 6.301 1.00 86.31 151 GLN A C 1
ATOM 1226 O O . GLN A 1 151 ? 4.435 8.777 6.300 1.00 86.31 151 GLN A O 1
ATOM 1231 N N . HIS A 1 152 ? 6.050 7.266 5.920 1.00 87.19 152 HIS A N 1
ATOM 1232 C CA . HIS A 1 152 ? 5.168 6.277 5.292 1.00 87.19 152 HIS A CA 1
ATOM 1233 C C . HIS A 1 152 ? 4.641 5.189 6.238 1.00 87.19 152 HIS A C 1
ATOM 1235 O O . HIS A 1 152 ? 3.687 4.500 5.869 1.00 87.19 152 HIS A O 1
ATOM 1241 N N . PHE A 1 153 ? 5.216 5.049 7.438 1.00 86.50 153 PHE A N 1
ATOM 1242 C CA . PHE A 1 153 ? 4.755 4.099 8.457 1.00 86.50 153 PHE A CA 1
ATOM 1243 C C . PHE A 1 153 ? 4.425 4.775 9.781 1.00 86.50 153 PHE A C 1
ATOM 1245 O O . PHE A 1 153 ? 3.277 4.724 10.216 1.00 86.50 153 PHE A O 1
ATOM 1252 N N . ILE A 1 154 ? 5.406 5.406 10.433 1.00 87.00 154 ILE A N 1
ATOM 1253 C CA . ILE A 1 154 ? 5.254 5.846 11.830 1.00 87.00 154 ILE A CA 1
ATOM 1254 C C . ILE A 1 154 ? 4.130 6.875 11.954 1.00 87.00 154 ILE A C 1
ATOM 1256 O O . ILE A 1 154 ? 3.221 6.708 12.766 1.00 87.00 154 ILE A O 1
ATOM 1260 N N . LEU A 1 155 ? 4.168 7.924 11.134 1.00 89.25 155 LEU A N 1
ATOM 1261 C CA . LEU A 1 155 ? 3.226 9.032 11.221 1.00 89.25 155 LEU A CA 1
ATOM 1262 C C . LEU A 1 155 ? 1.784 8.595 10.871 1.00 89.25 155 LEU A C 1
ATOM 1264 O O . LEU A 1 155 ? 0.893 8.873 11.683 1.00 89.25 155 LEU A O 1
ATOM 1268 N N . PRO A 1 156 ? 1.527 7.839 9.780 1.00 89.38 156 PRO A N 1
ATOM 1269 C CA . PRO A 1 156 ? 0.210 7.251 9.518 1.00 89.38 156 PRO A CA 1
ATOM 1270 C C . PRO A 1 156 ? -0.282 6.316 10.631 1.00 89.38 156 PRO A C 1
ATOM 1272 O O . PRO A 1 156 ? -1.423 6.435 11.071 1.00 89.38 156 PRO A O 1
ATOM 1275 N N . MET A 1 157 ? 0.577 5.430 11.150 1.00 89.19 157 MET A N 1
ATOM 1276 C CA . MET A 1 157 ? 0.204 4.495 12.220 1.00 89.19 157 MET A CA 1
ATOM 1277 C C . MET A 1 157 ? -0.170 5.216 13.517 1.00 89.19 157 MET A C 1
ATOM 1279 O O . MET A 1 157 ? -1.104 4.803 14.209 1.00 89.19 157 MET A O 1
ATOM 1283 N N . MET A 1 158 ? 0.51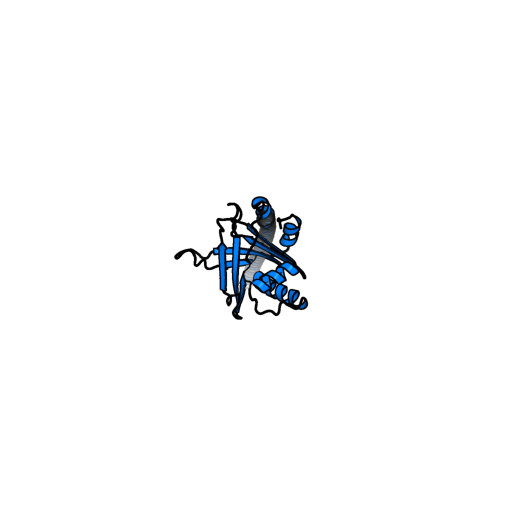4 6.317 13.843 1.00 92.06 158 MET A N 1
ATOM 1284 C CA . MET A 1 158 ? 0.148 7.163 14.980 1.00 92.06 158 MET A CA 1
ATOM 1285 C C . MET A 1 158 ? -1.235 7.796 14.794 1.00 92.06 158 MET A C 1
ATOM 1287 O O . MET A 1 158 ? -2.024 7.776 15.737 1.00 92.06 158 MET A O 1
ATOM 1291 N N . HIS A 1 159 ? -1.548 8.310 13.600 1.00 90.31 159 HIS A N 1
ATOM 1292 C CA . HIS A 1 159 ? -2.863 8.895 13.305 1.00 90.31 159 HIS A CA 1
ATOM 1293 C C . HIS A 1 159 ? -3.972 7.852 13.431 1.00 90.31 159 HIS A C 1
ATOM 1295 O O . HIS A 1 159 ? -4.915 8.051 14.193 1.00 90.31 159 HIS A O 1
ATOM 1301 N N . ILE A 1 160 ? -3.795 6.695 12.791 1.00 90.62 160 ILE A N 1
ATOM 1302 C CA . ILE A 1 160 ? -4.737 5.574 12.867 1.00 90.62 160 ILE A CA 1
ATOM 1303 C C . ILE A 1 160 ? -4.962 5.142 14.325 1.00 90.62 160 ILE A C 1
ATOM 1305 O O . ILE A 1 160 ? -6.093 4.924 14.753 1.00 90.62 160 ILE A O 1
ATOM 1309 N N . THR A 1 161 ? -3.898 5.058 15.129 1.00 94.38 161 THR A N 1
ATOM 1310 C CA . THR A 1 161 ? -4.007 4.684 16.549 1.00 94.38 161 THR A CA 1
ATOM 1311 C C . THR A 1 161 ? -4.816 5.704 17.355 1.00 94.38 161 THR A C 1
ATOM 1313 O O . THR A 1 161 ? -5.596 5.321 18.231 1.00 94.38 161 THR A O 1
ATOM 1316 N N . LEU A 1 162 ? -4.637 7.000 17.083 1.00 94.56 162 LEU A N 1
ATOM 1317 C CA . LEU A 1 162 ? -5.405 8.060 17.736 1.00 94.56 162 LEU A CA 1
ATOM 1318 C C . LEU A 1 162 ? -6.887 7.987 17.352 1.00 94.56 162 LEU A C 1
ATOM 1320 O O . LEU A 1 162 ? -7.735 7.985 18.244 1.00 94.56 162 LEU A O 1
ATOM 1324 N N . GLU A 1 163 ? -7.194 7.829 16.066 1.00 94.12 163 GLU A N 1
ATOM 1325 C CA . GLU A 1 163 ? -8.570 7.687 15.576 1.00 94.12 163 GLU A CA 1
ATOM 1326 C C . GLU A 1 163 ? -9.264 6.454 16.170 1.00 94.12 163 GLU A C 1
ATOM 1328 O O . GLU A 1 163 ? -10.375 6.553 16.696 1.00 94.12 163 GLU A O 1
ATOM 1333 N N . TYR A 1 164 ? -8.594 5.296 16.189 1.00 95.44 164 TYR A N 1
ATOM 1334 C CA . TYR A 1 164 ? -9.143 4.095 16.821 1.00 95.44 164 TYR A CA 1
ATOM 1335 C C . TYR A 1 164 ? -9.394 4.292 18.314 1.00 95.44 164 TYR A C 1
ATOM 1337 O O . TYR A 1 164 ? -10.406 3.826 18.841 1.00 95.44 164 TYR A O 1
ATOM 1345 N N . ARG A 1 165 ? -8.507 5.000 19.019 1.00 96.12 165 ARG A N 1
ATOM 1346 C CA . ARG A 1 165 ? -8.706 5.304 20.439 1.00 96.12 165 ARG A CA 1
ATOM 1347 C C . ARG A 1 165 ? -9.961 6.148 20.662 1.00 96.12 165 ARG A C 1
ATOM 1349 O O . ARG A 1 165 ? -10.693 5.897 21.621 1.00 96.12 165 ARG A O 1
ATOM 1356 N N . GLU A 1 166 ? -10.217 7.130 19.806 1.00 96.25 166 GLU A N 1
ATOM 1357 C CA . GLU A 1 166 ? -11.435 7.942 19.865 1.00 96.25 166 GLU A CA 1
ATOM 1358 C C . GLU A 1 166 ? -12.687 7.105 19.596 1.00 96.25 166 GLU A C 1
ATOM 1360 O O . GLU A 1 166 ? -13.637 7.164 20.380 1.00 96.25 166 GLU A O 1
ATOM 1365 N N . GLN A 1 167 ? -12.660 6.254 18.568 1.00 96.12 167 GLN A N 1
ATOM 1366 C CA . GLN A 1 167 ? -13.763 5.340 18.256 1.00 96.12 167 GLN A CA 1
ATOM 1367 C C . GLN A 1 167 ? -14.061 4.378 19.413 1.00 96.12 167 GLN A C 1
ATOM 1369 O O . GLN A 1 167 ? -15.221 4.182 19.772 1.00 96.12 167 GLN A O 1
ATOM 1374 N N . VAL A 1 168 ? -13.029 3.818 20.051 1.00 97.00 168 VAL A N 1
ATOM 1375 C CA . VAL A 1 168 ? -13.184 2.943 21.224 1.00 97.00 168 VAL A CA 1
ATOM 1376 C C . VAL A 1 168 ? -13.802 3.697 22.399 1.00 97.00 168 VAL A C 1
ATOM 1378 O O . VAL A 1 168 ? -14.676 3.161 23.083 1.00 97.00 168 VAL A O 1
ATOM 1381 N N . ASN A 1 169 ? -13.389 4.944 22.639 1.00 96.56 169 ASN A N 1
ATOM 1382 C CA . ASN A 1 169 ? -13.972 5.762 23.701 1.00 96.56 169 ASN A CA 1
ATOM 1383 C C . ASN A 1 169 ? -15.448 6.075 23.432 1.00 96.56 169 ASN A C 1
ATOM 1385 O O . ASN A 1 169 ? -16.263 5.949 24.346 1.00 96.56 169 ASN A O 1
ATOM 1389 N N . LEU A 1 170 ? -15.797 6.421 22.190 1.00 96.94 170 LEU A N 1
ATOM 1390 C CA . LEU A 1 170 ? -17.180 6.656 21.777 1.00 96.94 170 LEU A CA 1
ATOM 1391 C C . LEU A 1 170 ? -18.034 5.392 21.939 1.00 96.94 170 LEU A C 1
ATOM 1393 O O . LEU A 1 170 ? -19.127 5.433 22.506 1.00 96.94 170 LEU A O 1
ATOM 1397 N N . LEU A 1 171 ? -17.519 4.246 21.494 1.00 97.12 171 LEU A N 1
ATOM 1398 C CA . LEU A 1 171 ? -18.215 2.974 21.636 1.00 97.12 171 LEU A CA 1
ATOM 1399 C C . LEU A 1 171 ? -18.435 2.631 23.115 1.00 97.12 171 LEU A C 1
ATOM 1401 O O . LEU A 1 171 ? -19.518 2.199 23.502 1.00 97.12 171 LEU A O 1
ATOM 1405 N N . LYS A 1 172 ? -17.442 2.898 23.968 1.00 97.06 172 LYS A N 1
ATOM 1406 C CA . LYS A 1 172 ? -17.546 2.706 25.417 1.00 97.06 172 LYS A CA 1
ATOM 1407 C C . LYS A 1 172 ? -18.626 3.589 26.046 1.00 97.06 172 LYS A C 1
ATOM 1409 O O . LYS A 1 172 ? -19.348 3.111 26.920 1.00 97.06 172 LYS A O 1
ATOM 1414 N N . THR A 1 173 ? -18.757 4.848 25.623 1.00 97.12 173 THR A N 1
ATOM 1415 C CA . THR A 1 173 ? -19.844 5.716 26.104 1.00 97.12 173 THR A CA 1
ATOM 1416 C C . THR A 1 173 ? -21.205 5.211 25.637 1.00 97.12 173 THR A C 1
ATOM 1418 O O . THR A 1 173 ? -22.104 5.082 26.459 1.00 97.12 173 THR A O 1
ATOM 1421 N N . MET A 1 174 ? -21.328 4.802 24.369 1.00 96.94 174 MET A N 1
ATOM 1422 C CA . MET A 1 174 ? -22.581 4.262 23.830 1.00 96.94 174 MET A CA 1
ATOM 1423 C C . MET A 1 174 ? -23.029 2.982 24.545 1.00 96.94 174 MET A C 1
ATOM 1425 O O . MET A 1 174 ? -24.215 2.821 24.822 1.00 96.94 174 MET A O 1
ATOM 1429 N N . ILE A 1 175 ? -22.094 2.079 24.862 1.00 96.81 175 ILE A N 1
ATOM 1430 C CA . ILE A 1 175 ? -22.390 0.860 25.627 1.00 96.81 175 ILE A CA 1
ATOM 1431 C C . ILE A 1 175 ? -22.913 1.226 27.014 1.00 96.81 175 ILE A C 1
ATOM 1433 O O . ILE A 1 175 ? -23.959 0.728 27.415 1.00 96.81 175 ILE A O 1
ATOM 1437 N N . LYS A 1 176 ? -22.234 2.137 27.717 1.00 96.69 176 LYS A N 1
ATOM 1438 C CA . LYS A 1 176 ? -22.645 2.564 29.058 1.00 96.69 176 LYS A CA 1
ATOM 1439 C C . LYS A 1 176 ? -24.035 3.206 29.059 1.00 96.69 176 LYS A C 1
ATOM 1441 O O . LYS A 1 176 ? -24.837 2.928 29.946 1.00 96.69 176 LYS A O 1
ATOM 1446 N N . ASP A 1 177 ? -24.333 4.039 28.067 1.00 96.44 177 ASP A N 1
ATOM 1447 C CA . ASP A 1 177 ? -25.653 4.658 27.936 1.00 96.44 177 ASP A CA 1
ATOM 1448 C C . ASP A 1 177 ? -26.733 3.594 27.695 1.00 96.44 177 ASP A C 1
ATOM 1450 O O . ASP A 1 177 ? -27.781 3.614 28.337 1.00 96.44 177 ASP A O 1
ATOM 1454 N N . LYS A 1 178 ? -26.446 2.590 26.858 1.00 96.25 178 LYS A N 1
ATOM 1455 C CA . LYS A 1 178 ? -27.361 1.463 26.626 1.00 96.25 178 LYS A CA 1
ATOM 1456 C C . LYS A 1 178 ? -27.539 0.568 27.852 1.00 96.25 178 LYS A C 1
ATOM 1458 O O . LYS A 1 178 ? -28.646 0.091 28.089 1.00 96.25 178 LYS A O 1
ATOM 1463 N N . GLU A 1 179 ? -26.496 0.347 28.644 1.00 96.19 179 GLU A N 1
ATOM 1464 C CA . GLU A 1 179 ? -26.595 -0.373 29.919 1.00 96.19 179 GLU A CA 1
ATOM 1465 C C . GLU A 1 179 ? -27.483 0.377 30.922 1.00 96.19 179 GLU A C 1
ATOM 1467 O O . GLU A 1 179 ? -28.288 -0.247 31.620 1.00 96.19 179 GLU A O 1
ATOM 1472 N N . ASN A 1 180 ? -27.396 1.711 30.955 1.00 95.19 180 ASN A N 1
ATOM 1473 C CA . ASN A 1 180 ? -28.274 2.544 31.776 1.00 95.19 180 ASN A CA 1
ATOM 1474 C C . ASN A 1 180 ? -29.736 2.452 31.308 1.00 95.19 180 ASN A C 1
ATOM 1476 O O . ASN A 1 180 ? -30.603 2.196 32.142 1.00 95.19 180 ASN A O 1
ATOM 1480 N N . ASP A 1 181 ? -30.001 2.565 29.997 1.00 95.12 181 ASP A N 1
ATOM 1481 C CA . ASP A 1 181 ? -31.347 2.410 29.413 1.00 95.12 181 ASP A CA 1
ATOM 1482 C C . ASP A 1 181 ? -31.979 1.059 29.811 1.00 95.12 181 ASP A C 1
ATOM 1484 O O . ASP A 1 181 ? -33.144 0.977 30.211 1.00 95.12 181 ASP A O 1
ATOM 1488 N N . VAL A 1 182 ? -31.200 -0.027 29.715 1.00 94.81 182 VAL A N 1
ATOM 1489 C CA . VAL A 1 182 ? -31.644 -1.382 30.084 1.00 94.81 182 VAL A CA 1
ATOM 1490 C C . VAL A 1 182 ? -31.924 -1.479 31.581 1.00 94.81 182 VAL A C 1
ATOM 1492 O O . VAL A 1 182 ? -32.931 -2.067 31.982 1.00 94.81 182 VAL A O 1
ATOM 1495 N N . THR A 1 183 ? -31.059 -0.895 32.411 1.00 94.81 183 THR A N 1
ATOM 1496 C CA . THR A 1 183 ? -31.235 -0.880 33.868 1.00 94.81 183 THR A CA 1
ATOM 1497 C C . THR A 1 183 ? -32.514 -0.137 34.252 1.00 94.81 183 THR A C 1
ATOM 1499 O O . THR A 1 183 ? -33.316 -0.661 35.026 1.00 94.81 183 THR A O 1
ATOM 1502 N N . GLU A 1 184 ? -32.770 1.025 33.649 1.00 93.69 184 GLU A N 1
ATOM 1503 C CA . GLU A 1 184 ? -33.993 1.799 33.875 1.00 93.69 184 GLU A CA 1
ATOM 1504 C C . GLU A 1 184 ? -35.247 1.020 33.445 1.00 93.69 184 GLU A C 1
ATOM 1506 O O . GLU A 1 184 ? -36.214 0.918 34.207 1.00 93.69 184 GLU A O 1
ATOM 1511 N N . MET A 1 185 ? -35.230 0.388 32.265 1.00 93.25 185 MET A N 1
ATOM 1512 C CA . MET A 1 185 ? -36.344 -0.457 31.821 1.00 93.25 185 MET A CA 1
ATOM 1513 C C . MET A 1 185 ? -36.606 -1.632 32.769 1.00 93.25 185 MET A C 1
ATOM 1515 O O . MET A 1 185 ? -37.767 -1.942 33.056 1.00 93.25 185 MET A O 1
ATOM 1519 N N . LEU A 1 186 ? -35.556 -2.282 33.278 1.00 92.25 186 LEU A N 1
ATOM 1520 C CA . LEU A 1 186 ? -35.685 -3.369 34.251 1.00 92.25 186 LEU A CA 1
ATOM 1521 C C . LEU A 1 186 ? -36.299 -2.882 35.568 1.00 92.25 186 LEU A C 1
ATOM 1523 O O . LEU A 1 186 ? -37.158 -3.564 36.134 1.00 92.25 186 LEU A O 1
ATOM 1527 N N . GLU A 1 187 ? -35.915 -1.699 36.046 1.00 91.50 187 GLU A N 1
ATOM 1528 C CA . GLU A 1 187 ? -36.533 -1.089 37.224 1.00 91.50 187 GLU A CA 1
ATOM 1529 C C . GLU A 1 187 ? -38.020 -0.790 37.011 1.00 91.50 187 GLU A C 1
ATOM 1531 O O . GLU A 1 187 ? -38.838 -1.082 37.890 1.00 91.50 187 GLU A O 1
ATOM 1536 N N . LEU A 1 188 ? -38.393 -0.246 35.848 1.00 91.56 188 LEU A N 1
ATOM 1537 C CA . LEU A 1 188 ? -39.791 0.014 35.496 1.00 91.56 188 LEU A CA 1
ATOM 1538 C C . LEU A 1 188 ? -40.610 -1.283 35.428 1.00 91.56 188 LEU A C 1
ATOM 1540 O O . LEU A 1 188 ? -41.703 -1.351 35.993 1.00 91.56 188 LEU A O 1
ATOM 1544 N N . LEU A 1 189 ? -40.066 -2.337 34.814 1.00 89.88 189 LEU A N 1
ATOM 1545 C CA . LEU A 1 189 ? -40.678 -3.670 34.770 1.00 89.88 189 LEU A CA 1
ATOM 1546 C C . LEU A 1 189 ? -40.877 -4.266 36.169 1.00 89.88 189 LEU A C 1
ATOM 1548 O O . LEU A 1 189 ? -41.938 -4.822 36.463 1.00 89.88 189 LEU A O 1
ATOM 1552 N N . ASN A 1 190 ? -39.884 -4.135 37.050 1.00 88.00 190 ASN A N 1
ATOM 1553 C CA . ASN A 1 190 ? -39.982 -4.612 38.428 1.00 88.00 190 ASN A CA 1
ATOM 1554 C C . ASN A 1 190 ? -41.048 -3.844 39.223 1.00 88.00 190 ASN A C 1
ATOM 1556 O O . ASN A 1 190 ? -41.848 -4.463 39.927 1.00 88.00 190 ASN A O 1
ATOM 1560 N N . LYS A 1 191 ? -41.120 -2.515 39.068 1.00 86.25 191 LYS A N 1
ATOM 1561 C CA . LYS A 1 191 ? -42.175 -1.686 39.678 1.00 86.25 191 LYS A CA 1
ATOM 1562 C C . LYS A 1 191 ? -43.566 -2.082 39.170 1.00 86.25 191 LYS A C 1
ATOM 1564 O O . LYS A 1 191 ? -44.479 -2.249 39.978 1.00 86.25 191 LYS A O 1
ATOM 1569 N N . ALA A 1 192 ? -43.719 -2.304 37.864 1.00 83.44 192 ALA A N 1
ATOM 1570 C CA . ALA A 1 192 ? -44.983 -2.742 37.272 1.00 83.44 192 ALA A CA 1
ATOM 1571 C C . ALA A 1 192 ? -45.429 -4.115 37.814 1.00 83.44 192 ALA A C 1
ATOM 1573 O O . ALA A 1 192 ? -46.569 -4.260 38.259 1.00 83.44 192 ALA A O 1
ATOM 1574 N N . LYS A 1 193 ? -44.517 -5.095 37.897 1.00 79.94 193 LYS A N 1
ATOM 1575 C CA . LYS A 1 193 ? -44.802 -6.416 38.493 1.00 79.94 193 LYS A CA 1
ATOM 1576 C C . LYS A 1 193 ? -45.256 -6.328 39.950 1.00 79.94 193 LYS A C 1
ATOM 1578 O O . LYS A 1 193 ? -46.182 -7.036 40.346 1.00 79.94 193 LYS A O 1
ATOM 1583 N N . LEU A 1 194 ? -44.617 -5.474 40.750 1.00 71.06 194 LEU A N 1
ATOM 1584 C CA . LEU A 1 194 ? -45.002 -5.262 42.147 1.00 71.06 194 LEU A CA 1
ATOM 1585 C C . LEU A 1 194 ? -46.406 -4.648 42.253 1.00 71.06 194 LEU A C 1
ATOM 1587 O O . LEU A 1 194 ? -47.210 -5.116 43.058 1.00 71.06 194 LEU A O 1
ATOM 1591 N N . SER A 1 195 ? -46.739 -3.676 41.396 1.00 68.88 195 SER A N 1
ATOM 1592 C CA . SER A 1 195 ? -48.074 -3.059 41.389 1.00 68.88 195 SER A CA 1
ATOM 1593 C C . SER A 1 195 ? -49.205 -4.012 40.984 1.00 68.88 195 SER A C 1
ATOM 1595 O O . SER A 1 195 ? -50.298 -3.933 41.548 1.00 68.88 195 SER A O 1
ATOM 1597 N N . ASP A 1 196 ? -48.951 -4.945 40.062 1.00 65.44 196 ASP A N 1
ATOM 1598 C CA . ASP A 1 196 ? -49.938 -5.957 39.664 1.00 65.44 196 ASP A CA 1
ATOM 1599 C C . ASP A 1 196 ? -50.139 -7.020 40.751 1.00 65.44 196 ASP A C 1
ATOM 1601 O O . ASP A 1 196 ? -51.264 -7.460 41.004 1.00 65.44 196 ASP A O 1
ATOM 1605 N N . CYS A 1 197 ? -49.068 -7.388 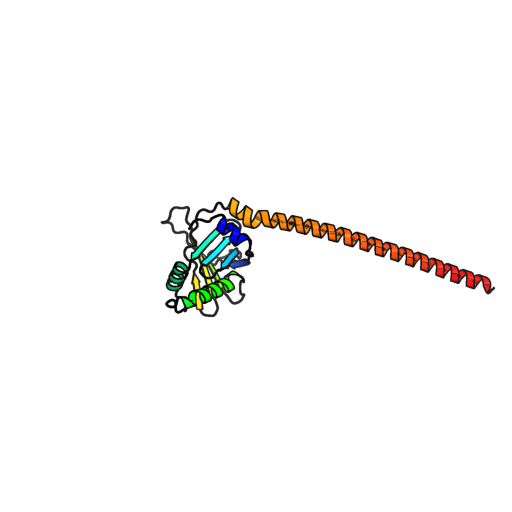41.461 1.00 61.19 197 CYS A N 1
ATOM 1606 C CA . CYS A 1 197 ? -49.142 -8.297 42.605 1.00 61.19 197 CYS A CA 1
ATOM 1607 C C . CYS A 1 197 ? -49.958 -7.689 43.762 1.00 61.19 197 CYS A C 1
ATOM 1609 O O . CYS A 1 197 ? -50.808 -8.365 44.349 1.00 61.19 197 CYS A O 1
ATOM 1611 N N . ASP A 1 198 ? -49.773 -6.396 44.044 1.00 59.91 198 ASP A N 1
ATOM 1612 C CA . ASP A 1 198 ? -50.548 -5.676 45.062 1.00 59.91 198 ASP A CA 1
ATOM 1613 C C . ASP A 1 198 ? -52.018 -5.480 44.669 1.00 59.91 198 ASP A C 1
ATOM 1615 O O . ASP A 1 198 ? -52.906 -5.593 45.521 1.00 59.91 198 ASP A O 1
ATOM 1619 N N . ARG A 1 199 ? -52.311 -5.242 43.382 1.00 58.84 199 ARG A N 1
ATOM 1620 C CA . ARG A 1 199 ? -53.695 -5.228 42.883 1.00 58.84 199 ARG A CA 1
ATOM 1621 C C . ARG A 1 199 ? -54.363 -6.587 43.060 1.00 58.84 199 ARG A C 1
ATOM 1623 O O . ARG A 1 199 ? -55.454 -6.645 43.620 1.00 58.84 199 ARG A O 1
ATOM 1630 N N . SER A 1 200 ? -53.701 -7.670 42.656 1.00 59.25 200 SER A N 1
ATOM 1631 C CA . SER A 1 200 ? -54.229 -9.036 42.772 1.00 59.25 200 SER A CA 1
ATOM 1632 C C . SER A 1 200 ? -54.556 -9.420 44.226 1.00 59.25 200 SER A C 1
ATOM 1634 O O . SER A 1 200 ? -55.638 -9.939 44.506 1.00 59.25 200 SER A O 1
ATOM 1636 N N . LYS A 1 201 ? -53.693 -9.058 45.188 1.00 59.84 201 LYS A N 1
ATOM 1637 C CA . LYS A 1 201 ? -53.947 -9.279 46.625 1.00 59.84 201 LYS A CA 1
ATOM 1638 C C . LYS A 1 201 ? -55.125 -8.466 47.172 1.00 59.84 201 LYS A C 1
ATOM 1640 O O . LYS A 1 201 ? -55.880 -8.979 47.994 1.00 59.84 201 LYS A O 1
ATOM 1645 N N . ARG A 1 202 ? -55.322 -7.219 46.721 1.00 57.66 202 ARG A N 1
ATOM 1646 C CA . ARG A 1 202 ? -56.488 -6.409 47.133 1.00 57.66 202 ARG A CA 1
ATOM 1647 C C . ARG A 1 202 ? -57.806 -6.959 46.594 1.00 57.66 202 ARG A C 1
ATOM 1649 O O . ARG A 1 202 ? -58.793 -6.933 47.320 1.00 57.66 202 ARG A O 1
ATOM 1656 N N . PHE A 1 203 ? -57.825 -7.495 45.373 1.00 56.53 203 PHE A N 1
ATOM 1657 C CA . PHE A 1 203 ? -59.025 -8.137 44.827 1.00 56.53 203 PHE A CA 1
ATOM 1658 C C . PHE A 1 203 ? -59.408 -9.418 45.586 1.00 56.53 203 PHE A C 1
ATOM 1660 O O . PHE A 1 203 ? -60.594 -9.687 45.745 1.00 56.53 203 PHE A O 1
ATOM 1667 N N . GLN A 1 204 ? -58.444 -10.167 46.134 1.00 53.16 204 GLN A N 1
ATOM 1668 C CA . GLN A 1 204 ? -58.733 -11.338 46.978 1.00 53.16 204 GLN A CA 1
ATOM 1669 C C . GLN A 1 204 ? -59.269 -10.975 48.377 1.00 53.16 204 GLN A C 1
ATOM 1671 O O . GLN A 1 204 ? -60.015 -11.752 48.963 1.00 53.16 204 GLN A O 1
ATOM 1676 N N . LEU A 1 205 ? -58.947 -9.787 48.901 1.00 55.12 205 LEU A N 1
ATOM 1677 C CA . LEU A 1 205 ? -59.422 -9.293 50.205 1.00 55.12 205 LEU A CA 1
ATOM 1678 C C . LEU A 1 205 ? -60.830 -8.666 50.173 1.00 55.12 205 LEU A C 1
ATOM 1680 O O . LEU A 1 205 ? -61.338 -8.279 51.219 1.00 55.12 205 LEU A O 1
ATOM 1684 N N . HIS A 1 206 ? -61.456 -8.521 49.003 1.00 53.19 206 HIS A N 1
ATOM 1685 C CA . HIS A 1 206 ? -62.825 -7.994 48.855 1.00 53.19 206 HIS A CA 1
ATOM 1686 C C . HIS A 1 206 ? -63.855 -9.062 48.451 1.00 53.19 206 HIS A C 1
ATOM 1688 O O . HIS A 1 206 ? -65.006 -8.726 48.188 1.00 53.19 206 HIS A O 1
ATOM 1694 N N . ILE A 1 207 ? -63.451 -10.336 48.388 1.00 53.34 207 ILE A N 1
ATOM 1695 C CA . ILE A 1 207 ? -64.316 -11.468 48.003 1.00 53.34 207 ILE A CA 1
ATOM 1696 C C . ILE A 1 207 ? -64.632 -12.397 49.201 1.00 53.34 207 ILE A C 1
ATOM 1698 O O . ILE A 1 207 ? -65.434 -13.317 49.062 1.00 53.34 207 ILE A O 1
ATOM 1702 N N . ASN A 1 208 ? -64.090 -12.122 50.393 1.00 42.53 208 ASN A N 1
ATOM 1703 C CA . ASN A 1 208 ? -64.466 -12.783 51.654 1.00 42.53 208 ASN A CA 1
ATOM 1704 C C . ASN A 1 208 ? -65.220 -11.815 52.565 1.00 42.53 208 ASN A C 1
ATOM 1706 O O . ASN A 1 208 ? -66.099 -12.296 53.312 1.00 42.53 208 ASN A O 1
#

Organism: NCBI:txid60492